Protein AF-A0A948FDI4-F1 (afdb_monomer)

Mean predicted aligned error: 10.51 Å

Structure (mmCIF, N/CA/C/O backbone):
data_AF-A0A948FDI4-F1
#
_entry.id   AF-A0A948FDI4-F1
#
loop_
_atom_site.group_PDB
_atom_site.id
_atom_site.type_symbol
_atom_site.label_atom_id
_atom_site.label_alt_id
_atom_site.label_comp_id
_atom_site.label_asym_id
_atom_site.label_entity_id
_atom_site.label_seq_id
_atom_site.pdbx_PDB_ins_code
_atom_site.Cartn_x
_atom_site.Cartn_y
_atom_site.Cartn_z
_atom_site.occupancy
_atom_site.B_iso_or_equiv
_atom_site.auth_seq_id
_atom_site.auth_comp_id
_atom_site.auth_asym_id
_atom_site.auth_atom_id
_atom_site.pdbx_PDB_model_num
ATOM 1 N N . MET A 1 1 ? -36.053 0.281 6.681 1.00 56.78 1 MET A N 1
ATOM 2 C CA . MET A 1 1 ? -34.828 -0.260 6.042 1.00 56.78 1 MET A CA 1
ATOM 3 C C . MET A 1 1 ? -34.247 0.589 4.890 1.00 56.78 1 MET A C 1
ATOM 5 O O . MET A 1 1 ? -33.087 0.385 4.558 1.00 56.78 1 MET A O 1
ATOM 9 N N . ASN A 1 2 ? -34.963 1.574 4.313 1.00 64.94 2 ASN A N 1
ATOM 10 C CA . ASN A 1 2 ? -34.494 2.304 3.113 1.00 64.94 2 ASN A CA 1
ATOM 11 C C . ASN A 1 2 ? -33.528 3.485 3.352 1.00 64.94 2 ASN A C 1
ATOM 13 O O . ASN A 1 2 ? -32.609 3.665 2.558 1.00 64.94 2 ASN A O 1
ATOM 17 N N . LYS A 1 3 ? -33.665 4.264 4.436 1.00 67.69 3 LYS A N 1
ATOM 18 C CA . LYS A 1 3 ? -32.852 5.487 4.634 1.00 67.69 3 LYS A CA 1
ATOM 19 C C . LYS A 1 3 ? -31.353 5.207 4.833 1.00 67.69 3 LYS A C 1
ATOM 21 O O . LYS A 1 3 ? -30.526 5.875 4.220 1.00 67.69 3 LYS A O 1
ATOM 26 N N . THR A 1 4 ? -30.989 4.189 5.617 1.00 75.06 4 THR A N 1
ATOM 27 C CA . THR A 1 4 ? -29.578 3.831 5.871 1.00 75.06 4 THR A CA 1
ATOM 28 C C . THR A 1 4 ? -28.890 3.295 4.618 1.00 75.06 4 THR A C 1
ATOM 30 O O . THR A 1 4 ? -27.777 3.704 4.300 1.00 75.06 4 THR A O 1
ATOM 33 N N . ARG A 1 5 ? -29.573 2.434 3.850 1.00 77.06 5 ARG A N 1
ATOM 34 C CA . ARG A 1 5 ? -29.049 1.897 2.586 1.00 77.06 5 ARG A CA 1
ATOM 35 C C . ARG A 1 5 ? -28.886 2.994 1.532 1.00 77.06 5 ARG A C 1
ATOM 37 O O . ARG A 1 5 ? -27.867 3.028 0.853 1.00 77.06 5 ARG A O 1
ATOM 44 N N . GLN A 1 6 ? -29.842 3.920 1.440 1.00 76.81 6 GLN A N 1
ATOM 45 C CA . GLN A 1 6 ? -29.748 5.084 0.554 1.00 76.81 6 GLN A CA 1
ATOM 46 C C . GLN A 1 6 ? -28.602 6.025 0.951 1.00 76.81 6 GLN A C 1
ATOM 48 O O . GLN A 1 6 ? -27.901 6.525 0.076 1.00 76.81 6 GLN A O 1
ATOM 53 N N . SER A 1 7 ? -28.378 6.243 2.250 1.00 81.88 7 SER A N 1
ATOM 54 C CA . SER A 1 7 ? -27.251 7.048 2.738 1.00 81.88 7 SER A CA 1
ATOM 55 C C . SER A 1 7 ? -25.905 6.419 2.375 1.00 81.88 7 SER A C 1
ATOM 57 O O . SER A 1 7 ? -25.035 7.108 1.854 1.00 81.88 7 SER A O 1
ATOM 59 N N . LEU A 1 8 ? -25.751 5.109 2.588 1.00 86.25 8 LEU A N 1
ATOM 60 C CA . LEU A 1 8 ? -24.533 4.380 2.220 1.00 86.25 8 LEU A CA 1
ATOM 61 C C . LEU A 1 8 ? -24.287 4.410 0.708 1.00 86.25 8 LEU A C 1
ATOM 63 O O . LEU A 1 8 ? -23.160 4.616 0.274 1.00 86.25 8 LEU A O 1
ATOM 67 N N . PHE A 1 9 ? -25.337 4.251 -0.098 1.00 90.44 9 PHE A N 1
ATOM 68 C CA . PHE A 1 9 ? -25.219 4.299 -1.554 1.00 90.44 9 PHE A CA 1
ATOM 69 C C . PHE A 1 9 ? -24.727 5.667 -2.048 1.00 90.44 9 PHE A C 1
ATOM 71 O O . PHE A 1 9 ? -23.825 5.734 -2.879 1.00 90.44 9 PHE A O 1
ATOM 78 N N . LYS A 1 10 ? -25.255 6.761 -1.480 1.00 91.44 10 LYS A N 1
ATOM 79 C CA . LYS A 1 10 ? -24.777 8.120 -1.776 1.00 91.44 10 LYS A CA 1
ATOM 80 C C . LYS A 1 10 ? -23.303 8.297 -1.414 1.00 91.44 10 LYS A C 1
ATOM 82 O O . LYS A 1 10 ? -22.557 8.863 -2.202 1.00 91.44 10 LYS A O 1
ATOM 87 N N . GLU A 1 11 ? -22.873 7.799 -0.256 1.00 92.69 11 GLU A N 1
ATOM 88 C CA . GLU A 1 11 ? -21.466 7.878 0.157 1.00 92.69 11 GLU A CA 1
ATOM 89 C C . GLU A 1 11 ? -20.539 7.106 -0.786 1.00 92.69 11 GLU A C 1
ATOM 91 O O . GLU A 1 11 ? -19.501 7.631 -1.179 1.00 92.69 11 GLU A O 1
ATOM 96 N N . VAL A 1 12 ? -20.926 5.891 -1.188 1.00 94.12 12 VAL A N 1
ATOM 97 C CA . VAL A 1 12 ? -20.153 5.085 -2.145 1.00 94.12 12 VAL A CA 1
ATOM 98 C C . VAL A 1 12 ? -20.007 5.820 -3.473 1.00 94.12 12 VAL A C 1
ATOM 100 O O . VAL A 1 12 ? -18.897 5.905 -3.989 1.00 94.12 12 VAL A O 1
ATOM 103 N N . ILE A 1 13 ? -21.090 6.408 -3.993 1.00 95.94 13 ILE A N 1
ATOM 104 C CA . ILE A 1 13 ? -21.034 7.212 -5.220 1.00 95.94 13 ILE A CA 1
ATOM 105 C C . ILE A 1 13 ? -20.072 8.385 -5.053 1.00 95.94 13 ILE A C 1
ATOM 107 O O . ILE A 1 13 ? -19.229 8.590 -5.914 1.00 95.94 13 ILE A O 1
ATOM 111 N N . VAL A 1 14 ? -20.150 9.132 -3.948 1.00 96.12 14 VAL A N 1
ATOM 112 C CA . VAL A 1 14 ? -19.260 10.280 -3.716 1.00 96.12 14 VAL A CA 1
ATOM 113 C C . VAL A 1 14 ? -17.793 9.850 -3.710 1.00 96.12 14 VAL A C 1
ATOM 115 O O . VAL A 1 14 ? -16.976 10.472 -4.383 1.00 96.12 14 VAL A O 1
ATOM 118 N N . VAL A 1 15 ? -17.451 8.775 -2.997 1.00 96.62 15 VAL A N 1
ATOM 119 C CA . VAL A 1 15 ? -16.066 8.283 -2.938 1.00 96.62 15 VAL A CA 1
ATOM 120 C C . VAL A 1 15 ? -15.596 7.787 -4.304 1.00 96.62 15 VAL A C 1
ATOM 122 O O . VAL A 1 15 ? -14.487 8.118 -4.714 1.00 96.62 15 VAL A O 1
ATOM 125 N N . LEU A 1 16 ? -16.434 7.050 -5.039 1.00 97.38 16 LEU A N 1
ATOM 126 C CA . LEU A 1 16 ? -16.108 6.600 -6.394 1.00 97.38 16 LEU A CA 1
ATOM 127 C C . LEU A 1 16 ? -15.905 7.780 -7.348 1.00 97.38 16 LEU A C 1
ATOM 129 O O . LEU A 1 16 ? -14.913 7.802 -8.070 1.00 97.38 16 LEU A O 1
ATOM 133 N N . SER A 1 17 ? -16.777 8.788 -7.306 1.00 97.88 17 SER A N 1
ATOM 134 C CA . SER A 1 17 ? -16.631 10.010 -8.100 1.00 97.88 17 SER A CA 1
ATOM 135 C C . SER A 1 17 ? -15.325 10.734 -7.788 1.00 97.88 17 SER A C 1
ATOM 137 O O . SER A 1 17 ? -14.651 11.194 -8.704 1.00 97.88 17 SER A O 1
ATOM 139 N N . LEU A 1 18 ? -14.927 10.798 -6.513 1.00 97.88 18 LEU A N 1
ATOM 140 C CA . LEU A 1 18 ? -13.645 11.383 -6.123 1.00 97.88 18 LEU A CA 1
ATOM 141 C C . LEU A 1 18 ? -12.462 10.557 -6.629 1.00 97.88 18 LEU A C 1
ATOM 143 O O . LEU A 1 18 ? -11.516 11.145 -7.132 1.00 97.88 18 LEU A O 1
ATOM 147 N N . ILE A 1 19 ? -12.509 9.224 -6.556 1.00 98.31 19 ILE A N 1
ATOM 148 C CA . ILE A 1 19 ? -11.455 8.353 -7.106 1.00 98.31 19 ILE A CA 1
ATOM 149 C C . ILE A 1 19 ? -11.329 8.550 -8.620 1.00 98.31 19 ILE A C 1
ATOM 151 O O . ILE A 1 19 ? -10.216 8.711 -9.115 1.00 98.31 19 ILE A O 1
ATOM 155 N N . VAL A 1 20 ? -12.450 8.585 -9.348 1.00 98.19 20 VAL A N 1
ATOM 156 C CA . VAL A 1 20 ? -12.477 8.813 -10.802 1.00 98.19 20 VAL A CA 1
ATOM 157 C C . VAL A 1 20 ? -11.939 10.201 -11.149 1.00 98.19 20 VAL A C 1
ATOM 159 O O . VAL A 1 20 ? -11.107 10.324 -12.046 1.00 98.19 20 VAL A O 1
ATOM 162 N N . LEU A 1 21 ? -12.344 11.238 -10.412 1.00 98.06 21 LEU A N 1
ATOM 163 C CA . LEU A 1 21 ? -11.813 12.592 -10.577 1.00 98.06 21 LEU A CA 1
ATOM 164 C C . LEU A 1 21 ? -10.295 12.617 -10.363 1.00 98.06 21 LEU A C 1
ATOM 166 O O . LEU A 1 21 ? -9.555 13.182 -11.164 1.00 98.06 21 LEU A O 1
ATOM 170 N N . ALA A 1 22 ? -9.824 11.963 -9.305 1.00 97.44 22 ALA A N 1
ATOM 171 C CA . ALA A 1 22 ? -8.413 11.897 -8.970 1.00 97.44 22 ALA A CA 1
ATOM 172 C C . ALA A 1 22 ? -7.604 11.110 -10.015 1.00 97.44 22 ALA A C 1
ATOM 174 O O . ALA A 1 22 ? -6.470 11.475 -10.321 1.00 97.44 22 ALA A O 1
ATOM 175 N N . PHE A 1 23 ? -8.193 10.061 -10.588 1.00 97.69 23 PHE A N 1
ATOM 176 C CA . PHE A 1 23 ? -7.625 9.313 -11.705 1.00 97.69 23 PHE A CA 1
ATOM 177 C C . PHE A 1 23 ? -7.507 10.188 -12.957 1.00 97.69 23 PHE A C 1
ATOM 179 O O . PHE A 1 23 ? -6.429 10.267 -13.540 1.00 97.69 23 PHE A O 1
ATOM 186 N N . GLY A 1 24 ? -8.565 10.925 -13.314 1.00 97.31 24 GLY A N 1
ATOM 187 C CA . GLY A 1 24 ? -8.562 11.855 -14.447 1.00 97.31 24 GLY A CA 1
ATOM 188 C C . GLY A 1 24 ? -7.525 12.973 -14.305 1.00 97.31 24 GLY A C 1
ATOM 189 O O . GLY A 1 24 ? -6.761 13.224 -15.234 1.00 97.31 24 GLY A O 1
ATOM 190 N N . ILE A 1 25 ? -7.428 13.591 -13.122 1.00 96.44 25 ILE A N 1
ATOM 191 C CA . ILE A 1 25 ? -6.416 14.620 -12.832 1.00 96.44 25 ILE A CA 1
ATOM 192 C C . ILE A 1 25 ? -5.006 14.043 -12.979 1.00 96.44 25 ILE A C 1
ATOM 194 O O . ILE A 1 25 ? -4.165 14.630 -13.654 1.00 96.44 25 ILE A O 1
ATOM 198 N N . ARG A 1 26 ? -4.730 12.878 -12.387 1.00 95.94 26 ARG A N 1
ATOM 199 C CA . ARG A 1 26 ? -3.404 12.252 -12.480 1.00 95.94 26 ARG A CA 1
ATOM 200 C C . ARG A 1 26 ? -3.046 11.862 -13.910 1.00 95.94 26 ARG A C 1
ATOM 202 O O . ARG A 1 26 ? -1.909 12.090 -14.305 1.00 95.94 26 ARG A O 1
ATOM 209 N N . LEU A 1 27 ? -3.994 11.341 -14.693 1.00 94.44 27 LEU A N 1
ATOM 210 C CA . LEU A 1 27 ? -3.786 11.077 -16.120 1.00 94.44 27 LEU A CA 1
ATOM 211 C C . LEU A 1 27 ? -3.473 12.357 -16.898 1.00 94.44 27 LEU A C 1
ATOM 213 O O . LEU A 1 27 ? -2.557 12.361 -17.714 1.00 94.44 27 LEU A O 1
ATOM 217 N N . PHE A 1 28 ? -4.180 13.452 -16.611 1.00 94.56 28 PHE A N 1
ATOM 218 C CA . PHE A 1 28 ? -3.880 14.745 -17.215 1.00 94.56 28 PHE A CA 1
ATOM 219 C C . PHE A 1 28 ? -2.464 15.216 -16.864 1.00 94.56 28 PHE A C 1
ATOM 221 O O . PHE A 1 28 ? -1.745 15.679 -17.740 1.00 94.56 28 PHE A O 1
ATOM 228 N N . PHE A 1 29 ? -2.018 15.071 -15.614 1.00 93.44 29 PHE A N 1
ATOM 229 C CA . PHE A 1 29 ? -0.661 15.476 -15.231 1.00 93.44 29 PHE A CA 1
ATOM 230 C C . PHE A 1 29 ? 0.439 14.537 -15.746 1.00 93.44 29 PHE A C 1
ATOM 232 O O . PHE A 1 29 ? 1.583 14.962 -15.912 1.00 93.44 29 PHE A O 1
ATOM 239 N N . LEU A 1 30 ? 0.102 13.279 -16.036 1.00 90.38 30 LEU A N 1
ATOM 240 C CA . LEU A 1 30 ? 1.037 12.277 -16.541 1.00 90.38 30 LEU A CA 1
ATOM 241 C C . LEU A 1 30 ? 1.687 12.696 -17.868 1.00 90.38 30 LEU A C 1
ATOM 243 O O . LEU A 1 30 ? 2.866 12.422 -18.074 1.00 90.38 30 LEU A O 1
ATOM 247 N N . GLN A 1 31 ? 0.959 13.407 -18.736 1.00 87.12 31 GLN A N 1
ATOM 248 C CA . GLN A 1 31 ? 1.471 13.849 -20.042 1.00 87.12 31 GLN A CA 1
ATOM 249 C C . GLN A 1 31 ? 2.665 14.815 -19.935 1.00 87.12 31 GLN A C 1
ATOM 251 O O . GLN A 1 31 ? 3.465 14.922 -20.860 1.00 87.12 31 GLN A O 1
ATOM 256 N N . PHE A 1 32 ? 2.817 15.496 -18.794 1.00 87.31 32 PHE A N 1
ATOM 257 C CA . PHE A 1 32 ? 3.921 16.426 -18.550 1.00 87.31 32 PHE A CA 1
ATOM 258 C C . PHE A 1 32 ? 5.175 15.733 -17.993 1.00 87.31 32 PHE A C 1
ATOM 260 O O . PHE A 1 32 ? 6.199 16.382 -17.783 1.00 87.31 32 PHE A O 1
ATOM 267 N N . LYS A 1 33 ? 5.131 14.417 -17.740 1.00 84.62 33 LYS A N 1
ATOM 268 C CA . LYS A 1 33 ? 6.275 13.631 -17.259 1.00 84.62 33 LYS A CA 1
ATOM 269 C C . LYS A 1 33 ? 6.946 12.906 -18.425 1.00 84.62 33 LYS A C 1
ATOM 271 O O . LYS A 1 33 ? 6.666 11.741 -18.679 1.00 84.62 33 LYS A O 1
ATOM 276 N N . GLN A 1 34 ? 7.848 13.600 -19.120 1.00 71.50 34 GLN A N 1
ATOM 277 C CA . GLN A 1 34 ? 8.532 13.070 -20.310 1.00 71.50 34 GLN A CA 1
ATOM 278 C C . GLN A 1 34 ? 9.703 12.124 -19.995 1.00 71.50 34 GLN A C 1
ATOM 280 O O . GLN A 1 34 ? 10.052 11.299 -20.831 1.00 71.50 34 GLN A O 1
ATOM 285 N N . ALA A 1 35 ? 10.291 12.206 -18.796 1.00 73.06 35 ALA A N 1
ATOM 286 C CA . ALA A 1 35 ? 11.432 11.381 -18.402 1.00 73.06 35 ALA A CA 1
ATOM 287 C C . ALA A 1 35 ? 11.048 10.334 -17.348 1.00 73.06 35 ALA A C 1
ATOM 289 O O . ALA A 1 35 ? 10.346 10.629 -16.376 1.00 73.06 35 ALA A O 1
ATOM 290 N N . ILE A 1 36 ? 11.547 9.113 -17.539 1.00 78.69 36 ILE A N 1
ATOM 291 C CA . ILE A 1 36 ? 11.522 8.038 -16.546 1.00 78.69 36 ILE A CA 1
ATOM 292 C C . ILE A 1 36 ? 12.764 8.206 -15.662 1.00 78.69 36 ILE A C 1
ATOM 294 O O . ILE A 1 36 ? 13.866 8.372 -16.179 1.00 78.69 36 ILE A O 1
ATOM 298 N N . GLY A 1 37 ? 12.590 8.197 -14.338 1.00 78.38 37 GLY A N 1
ATOM 299 C CA . GLY A 1 37 ? 13.715 8.300 -13.407 1.00 78.38 37 GLY A CA 1
ATOM 300 C C . GLY A 1 37 ? 14.604 7.055 -13.438 1.00 78.38 37 GLY A C 1
ATOM 301 O O . GLY A 1 37 ? 14.146 5.963 -13.774 1.00 78.38 37 GLY A O 1
ATOM 302 N N . THR A 1 38 ? 15.868 7.196 -13.039 1.00 77.25 38 THR A N 1
ATOM 303 C CA . THR A 1 38 ? 16.829 6.080 -12.988 1.00 77.25 38 THR A CA 1
ATOM 304 C C . THR A 1 38 ? 16.326 4.926 -12.114 1.00 77.25 38 THR A C 1
ATOM 306 O O . THR A 1 38 ? 16.413 3.767 -12.507 1.00 77.25 38 THR A O 1
ATOM 309 N N . ASP A 1 39 ? 15.695 5.226 -10.976 1.00 82.88 39 ASP A N 1
ATOM 310 C CA . ASP A 1 39 ? 15.115 4.206 -10.090 1.00 82.88 39 ASP A CA 1
ATOM 311 C C . ASP A 1 39 ? 13.918 3.493 -10.732 1.00 82.88 39 ASP A C 1
ATOM 313 O O . ASP A 1 39 ? 13.736 2.282 -10.588 1.00 82.88 39 ASP A O 1
ATOM 317 N N . SER A 1 40 ? 13.100 4.233 -11.485 1.00 89.31 40 SER A N 1
ATOM 318 C CA . SER 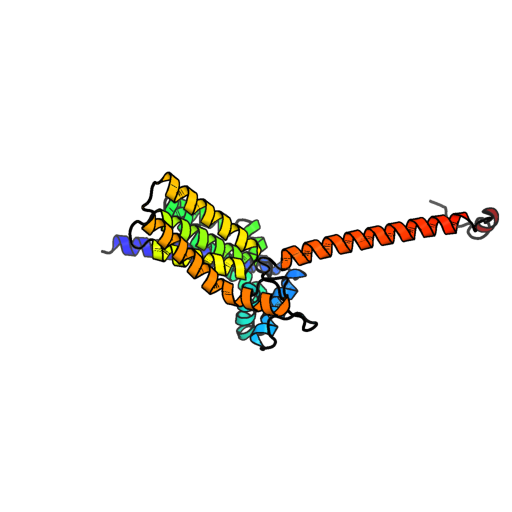A 1 40 ? 11.925 3.704 -12.178 1.00 89.31 40 SER A CA 1
ATOM 319 C C . SER A 1 40 ? 12.297 2.593 -13.157 1.00 89.31 40 SER A C 1
ATOM 321 O O . SER A 1 40 ? 11.559 1.619 -13.298 1.00 89.31 40 SER A O 1
ATOM 323 N N . TYR A 1 41 ? 13.451 2.713 -13.811 1.00 90.31 41 TYR A N 1
ATOM 324 C CA . TYR A 1 41 ? 13.955 1.703 -14.731 1.00 90.31 41 TYR A CA 1
ATOM 325 C C . TYR A 1 41 ? 14.156 0.336 -14.058 1.00 90.31 41 TYR A C 1
ATOM 327 O O . TYR A 1 41 ? 13.779 -0.685 -14.640 1.00 90.31 41 TYR A O 1
ATOM 335 N N . PHE A 1 42 ? 14.666 0.294 -12.823 1.00 90.25 42 PHE A N 1
ATOM 336 C CA . PHE A 1 42 ? 14.828 -0.963 -12.083 1.00 90.25 42 PHE A CA 1
ATOM 337 C C . PHE A 1 42 ? 13.476 -1.608 -11.769 1.00 90.25 42 PHE A C 1
ATOM 339 O O . PHE A 1 42 ? 13.310 -2.812 -11.962 1.00 90.25 42 PHE A O 1
ATOM 346 N N . TYR A 1 43 ? 12.475 -0.816 -11.368 1.00 92.38 43 TYR A N 1
ATOM 347 C CA . TYR A 1 43 ? 11.121 -1.330 -11.137 1.00 92.38 43 TYR A CA 1
ATOM 348 C C . TYR A 1 43 ? 10.504 -1.941 -12.403 1.00 92.38 43 TYR A C 1
ATOM 350 O O . TYR A 1 43 ? 9.906 -3.017 -12.346 1.00 92.38 43 TYR A O 1
ATOM 358 N N . LEU A 1 44 ? 10.674 -1.278 -13.552 1.00 93.94 44 LEU A N 1
ATOM 359 C CA . LEU A 1 44 ? 10.158 -1.747 -14.840 1.00 93.94 44 LEU A CA 1
ATOM 360 C C . LEU A 1 44 ? 10.840 -3.043 -15.299 1.00 93.94 44 LEU A C 1
ATOM 362 O O . LEU A 1 44 ? 10.170 -4.021 -15.632 1.00 93.94 44 LEU A O 1
ATOM 366 N N . THR A 1 45 ? 12.173 -3.058 -15.314 1.00 93.31 45 THR A N 1
ATOM 367 C CA . THR A 1 45 ? 12.966 -4.183 -15.834 1.00 93.31 45 THR A CA 1
ATOM 368 C C . THR A 1 45 ? 12.873 -5.411 -14.936 1.00 93.31 45 THR A C 1
ATOM 370 O O . THR A 1 45 ? 12.595 -6.501 -15.434 1.00 93.31 45 THR A O 1
ATOM 373 N N . CYS A 1 46 ? 12.982 -5.243 -13.615 1.00 93.38 46 CYS A N 1
ATOM 374 C CA . CYS A 1 46 ? 12.794 -6.346 -12.672 1.00 93.38 46 CYS A CA 1
ATOM 375 C C . CYS A 1 46 ? 11.363 -6.900 -12.726 1.00 93.38 46 CYS A C 1
ATOM 377 O O . CYS A 1 46 ? 11.161 -8.106 -12.595 1.00 93.38 46 CYS A O 1
ATOM 379 N N . GLY A 1 47 ? 10.364 -6.034 -12.941 1.00 94.00 47 GLY A N 1
ATOM 380 C CA . GLY A 1 47 ? 8.972 -6.449 -13.103 1.00 94.00 47 GLY A CA 1
ATOM 381 C C . GLY A 1 47 ? 8.763 -7.327 -14.331 1.00 94.00 47 GLY A C 1
ATOM 382 O O . GLY A 1 47 ? 8.139 -8.383 -14.237 1.00 94.00 47 GLY A O 1
ATOM 383 N N . LYS A 1 48 ? 9.353 -6.937 -15.467 1.00 94.75 48 LYS A N 1
ATOM 384 C CA . LYS A 1 48 ? 9.366 -7.758 -16.683 1.00 94.75 48 LYS A CA 1
ATOM 385 C C . LYS A 1 48 ? 10.050 -9.103 -16.452 1.00 94.75 48 LYS A C 1
ATOM 387 O O . LYS A 1 48 ? 9.472 -10.142 -16.755 1.00 94.75 48 LYS A O 1
ATOM 392 N N . ASN A 1 49 ? 11.253 -9.080 -15.879 1.00 94.44 49 ASN A N 1
ATOM 393 C CA . ASN A 1 49 ? 12.059 -10.277 -15.644 1.00 94.44 49 ASN A CA 1
ATOM 394 C C . ASN A 1 49 ? 11.340 -11.297 -14.748 1.00 94.44 49 ASN A C 1
ATOM 396 O O . ASN A 1 49 ? 11.373 -12.493 -15.037 1.00 94.44 49 ASN A O 1
ATOM 400 N N . LEU A 1 50 ? 10.636 -10.833 -13.709 1.00 93.12 50 LEU A N 1
ATOM 401 C CA . LEU A 1 50 ? 9.837 -11.693 -12.832 1.00 93.12 50 LEU A CA 1
ATOM 402 C C . LEU A 1 50 ? 8.756 -12.464 -13.595 1.00 93.12 50 LEU A C 1
ATOM 404 O O . LEU A 1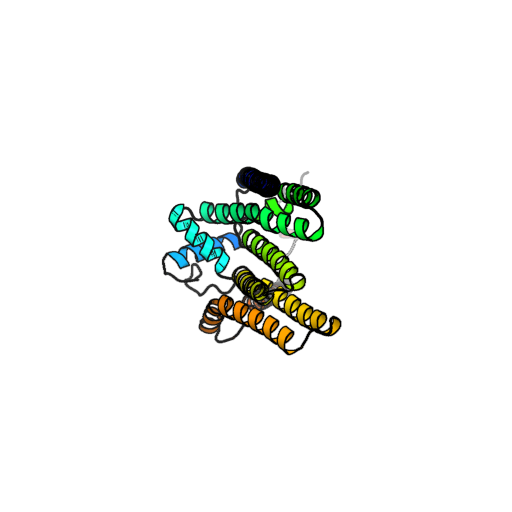 50 ? 8.592 -13.663 -13.385 1.00 93.12 50 LEU A O 1
ATOM 408 N N . ILE A 1 51 ? 8.027 -11.781 -14.474 1.00 94.88 51 ILE A N 1
ATOM 409 C CA . ILE A 1 51 ? 6.912 -12.371 -15.220 1.00 94.88 51 ILE A CA 1
ATOM 410 C C . ILE A 1 51 ? 7.392 -13.262 -16.367 1.00 94.88 51 ILE A C 1
ATOM 412 O O . ILE A 1 51 ? 6.762 -14.273 -16.661 1.00 94.88 51 ILE A O 1
ATOM 416 N N . GLU A 1 52 ? 8.533 -12.938 -16.974 1.00 93.69 52 GLU A N 1
ATOM 417 C CA . GLU A 1 52 ? 9.185 -13.775 -17.989 1.00 93.69 52 GLU A CA 1
ATOM 418 C C . GLU A 1 52 ? 9.929 -14.987 -17.394 1.00 93.69 52 GLU A C 1
ATOM 420 O O . GLU A 1 52 ? 10.569 -15.736 -18.129 1.00 93.69 52 GLU A O 1
ATOM 425 N N . GLY A 1 53 ? 9.882 -15.187 -16.072 1.00 91.38 53 GLY A N 1
ATOM 426 C CA . GLY A 1 53 ? 10.516 -16.325 -15.400 1.00 91.38 53 GLY A CA 1
ATOM 427 C C . GLY A 1 53 ? 12.037 -16.213 -15.245 1.00 91.38 53 GLY A C 1
ATOM 428 O O . GLY A 1 53 ? 12.680 -17.176 -14.839 1.00 91.38 53 GLY A O 1
ATOM 429 N N . LYS A 1 54 ? 12.622 -15.041 -15.517 1.00 90.44 54 LYS A N 1
ATOM 430 C CA . LYS A 1 54 ? 14.062 -14.763 -15.349 1.00 90.44 54 LYS A CA 1
ATOM 431 C C . LYS A 1 54 ? 14.456 -14.504 -13.890 1.00 90.44 54 LYS A C 1
ATOM 433 O O . LYS A 1 54 ? 15.638 -14.470 -13.567 1.00 90.44 54 LYS A O 1
ATOM 438 N N . GLY A 1 55 ? 13.471 -14.322 -13.010 1.00 90.06 55 GLY A N 1
ATOM 439 C CA . GLY A 1 55 ? 13.671 -14.008 -11.596 1.00 90.06 55 GLY A CA 1
ATOM 440 C C . GLY A 1 55 ? 13.795 -12.507 -11.318 1.00 90.06 55 GLY A C 1
ATOM 441 O O . GLY A 1 55 ? 13.598 -11.669 -12.198 1.00 90.06 55 GLY A O 1
ATOM 442 N N . PHE A 1 56 ? 14.086 -12.158 -10.062 1.00 91.06 56 PHE A N 1
ATOM 443 C CA . PHE A 1 56 ? 14.245 -10.767 -9.624 1.00 91.06 56 PHE A CA 1
ATOM 444 C C . PHE A 1 56 ? 15.697 -10.308 -9.801 1.00 91.06 56 PHE A C 1
ATOM 446 O O . PHE A 1 56 ? 16.481 -10.260 -8.851 1.00 91.06 56 PHE A O 1
ATOM 453 N N . VAL A 1 57 ? 16.058 -10.047 -11.055 1.00 90.31 57 VAL A N 1
ATOM 454 C CA . VAL A 1 57 ? 17.437 -9.793 -11.486 1.00 90.31 57 VAL A CA 1
ATOM 455 C C . VAL A 1 57 ? 17.586 -8.470 -12.230 1.00 90.31 57 VAL A C 1
ATOM 457 O O . VAL A 1 57 ? 16.656 -8.000 -12.895 1.00 90.31 57 VAL A O 1
ATOM 460 N N . ASN A 1 58 ? 18.790 -7.915 -12.131 1.00 86.50 58 ASN A N 1
ATOM 461 C CA . ASN A 1 58 ? 19.298 -6.792 -12.907 1.00 86.50 58 ASN A CA 1
ATOM 462 C C . ASN A 1 58 ? 19.521 -7.152 -14.383 1.00 86.50 58 ASN A C 1
ATOM 464 O O . ASN A 1 58 ? 19.427 -8.311 -14.787 1.00 86.50 58 ASN A O 1
ATOM 468 N N . MET A 1 59 ? 19.864 -6.149 -15.200 1.00 78.44 59 MET A N 1
ATOM 469 C CA . MET A 1 59 ? 20.232 -6.370 -16.605 1.00 78.44 59 MET A CA 1
ATOM 470 C C . MET A 1 59 ? 21.496 -7.215 -16.792 1.00 78.44 59 MET A C 1
ATOM 472 O O . MET A 1 59 ? 21.595 -7.931 -17.782 1.00 78.44 59 MET A O 1
ATOM 476 N N . ASP A 1 60 ? 22.436 -7.156 -15.853 1.00 82.56 60 ASP A N 1
ATOM 477 C CA . ASP A 1 60 ? 23.647 -7.986 -15.849 1.00 82.56 60 ASP A CA 1
ATOM 478 C C . ASP A 1 60 ? 23.386 -9.425 -15.356 1.00 82.56 60 ASP A C 1
ATOM 480 O O . ASP A 1 60 ? 24.309 -10.232 -15.274 1.00 82.56 60 ASP A O 1
ATOM 484 N N . GLY A 1 61 ? 22.133 -9.760 -15.021 1.00 81.88 61 GLY A N 1
ATOM 485 C CA . GLY A 1 61 ? 21.735 -11.061 -14.486 1.00 81.88 61 GLY A CA 1
ATOM 486 C C . GLY A 1 61 ? 22.005 -11.239 -12.990 1.00 81.88 61 GLY A C 1
ATOM 487 O O . GLY A 1 61 ? 21.639 -12.275 -12.435 1.00 81.88 61 GLY A O 1
ATOM 488 N N . SER A 1 62 ? 22.596 -10.247 -12.315 1.00 84.69 62 SER A N 1
ATOM 489 C CA . SER A 1 62 ? 22.798 -10.288 -10.866 1.00 84.69 62 SER A CA 1
ATOM 490 C C . SER A 1 62 ? 21.470 -10.166 -10.115 1.00 84.69 62 SER A C 1
ATOM 492 O O . SER A 1 62 ? 20.516 -9.540 -10.585 1.00 84.69 62 SER A O 1
ATOM 494 N N . ALA A 1 63 ? 21.385 -10.766 -8.926 1.00 83.44 63 ALA A N 1
ATOM 495 C CA . ALA A 1 63 ? 20.204 -10.636 -8.081 1.00 83.44 63 ALA A CA 1
ATOM 496 C C . ALA A 1 63 ? 20.001 -9.177 -7.664 1.00 83.44 63 ALA A C 1
ATOM 498 O O . ALA A 1 63 ? 20.909 -8.532 -7.135 1.00 83.44 63 ALA A O 1
ATOM 499 N N . HIS A 1 64 ? 18.794 -8.659 -7.874 1.00 83.31 64 HIS A N 1
ATOM 500 C CA . HIS A 1 64 ? 18.501 -7.280 -7.534 1.00 83.31 64 HIS A CA 1
ATOM 501 C C . HIS A 1 64 ? 18.134 -7.168 -6.050 1.00 83.31 64 HIS A C 1
ATOM 503 O O . HIS A 1 64 ? 17.071 -7.613 -5.618 1.00 83.31 64 HIS A O 1
ATOM 509 N N . LEU A 1 65 ? 19.028 -6.577 -5.258 1.00 81.56 65 LEU A N 1
ATOM 510 C CA . LEU A 1 65 ? 18.885 -6.487 -3.801 1.00 81.56 65 LEU A CA 1
ATOM 511 C C . LEU A 1 65 ? 18.536 -5.081 -3.306 1.00 81.56 65 LEU A C 1
ATOM 513 O O . LEU A 1 65 ? 18.292 -4.932 -2.116 1.00 81.56 65 LEU A O 1
ATOM 517 N N . THR A 1 66 ? 18.499 -4.080 -4.196 1.00 75.75 66 THR A N 1
ATOM 518 C CA . THR A 1 66 ? 18.375 -2.651 -3.850 1.00 75.75 66 THR A CA 1
ATOM 519 C C . THR A 1 66 ? 16.931 -2.150 -3.772 1.00 75.75 66 THR A C 1
ATOM 521 O O . THR A 1 66 ? 16.662 -1.101 -3.196 1.00 75.75 66 THR A O 1
ATOM 524 N N . PHE A 1 67 ? 15.953 -2.862 -4.328 1.00 81.75 67 PHE A N 1
ATOM 525 C CA . PHE A 1 67 ? 14.536 -2.485 -4.244 1.00 81.75 67 PHE A CA 1
ATOM 526 C C . PHE A 1 67 ? 13.714 -3.714 -3.910 1.00 81.75 67 PHE A C 1
ATOM 528 O O . PHE A 1 67 ? 14.008 -4.813 -4.370 1.00 81.75 67 PHE A O 1
ATOM 535 N N . ALA A 1 68 ? 12.676 -3.518 -3.105 1.00 86.31 68 ALA A N 1
ATOM 536 C CA . ALA A 1 68 ? 11.811 -4.604 -2.694 1.00 86.31 68 ALA A CA 1
ATOM 537 C C . ALA A 1 68 ? 10.846 -4.994 -3.843 1.00 86.31 68 ALA A C 1
ATOM 539 O O . ALA A 1 68 ? 10.488 -4.152 -4.675 1.00 86.31 68 ALA A O 1
ATOM 540 N N . PRO A 1 69 ? 10.436 -6.271 -3.933 1.00 92.25 69 PRO A N 1
ATOM 541 C CA . PRO A 1 69 ? 9.932 -6.838 -5.182 1.00 92.25 69 PRO A CA 1
ATOM 542 C C . PRO A 1 69 ? 8.468 -6.519 -5.499 1.00 92.25 69 PRO A C 1
ATOM 544 O O . PRO A 1 69 ? 8.069 -6.660 -6.653 1.00 92.25 69 PRO A O 1
ATOM 547 N N . LEU A 1 70 ? 7.640 -6.106 -4.529 1.00 94.50 70 LEU A N 1
ATOM 548 C CA . LEU A 1 70 ? 6.185 -6.043 -4.734 1.00 94.50 70 LEU A CA 1
ATOM 549 C C . LEU A 1 70 ? 5.779 -5.003 -5.782 1.00 94.50 70 LEU A C 1
ATOM 551 O O . LEU A 1 70 ? 4.904 -5.276 -6.601 1.00 94.50 70 LEU A O 1
ATOM 555 N N . ALA A 1 71 ? 6.416 -3.830 -5.781 1.00 94.25 71 ALA A N 1
ATOM 556 C CA . ALA A 1 71 ? 6.118 -2.793 -6.767 1.00 94.25 71 ALA A CA 1
ATOM 557 C C . ALA A 1 71 ? 6.458 -3.273 -8.188 1.00 94.25 71 ALA A C 1
ATOM 559 O O . ALA A 1 71 ? 5.614 -3.194 -9.079 1.00 94.25 71 ALA A O 1
ATOM 560 N N . SER A 1 72 ? 7.647 -3.854 -8.376 1.00 95.25 72 SER A N 1
ATOM 561 C CA . SER A 1 72 ? 8.075 -4.434 -9.654 1.00 95.25 72 SER A CA 1
ATOM 562 C C . SER A 1 72 ? 7.160 -5.575 -10.096 1.00 95.25 72 SER A C 1
ATOM 564 O O . SER A 1 72 ? 6.760 -5.628 -11.254 1.00 95.25 72 SER A O 1
ATOM 566 N N . PHE A 1 73 ? 6.769 -6.463 -9.179 1.00 95.62 73 PHE A N 1
ATOM 567 C CA . PHE A 1 73 ? 5.865 -7.572 -9.477 1.00 95.62 73 PHE A CA 1
ATOM 568 C C . PHE A 1 73 ? 4.515 -7.080 -10.012 1.00 95.62 73 PHE A C 1
ATOM 570 O O . PHE A 1 73 ? 4.061 -7.544 -11.056 1.00 95.62 73 PHE A O 1
ATOM 577 N N . ILE A 1 74 ? 3.898 -6.094 -9.352 1.00 97.12 74 ILE A N 1
ATOM 578 C CA . ILE A 1 74 ? 2.620 -5.525 -9.801 1.00 97.12 74 ILE A CA 1
ATOM 579 C C . ILE A 1 74 ? 2.767 -4.844 -11.170 1.00 97.12 74 ILE A C 1
ATOM 581 O O . ILE A 1 74 ? 1.899 -5.006 -12.026 1.00 97.12 74 ILE A O 1
ATOM 585 N N . ILE A 1 75 ? 3.874 -4.137 -11.413 1.00 96.50 75 ILE A N 1
ATOM 586 C CA . ILE A 1 75 ? 4.183 -3.562 -12.732 1.00 96.50 75 ILE A CA 1
ATOM 587 C C . ILE A 1 75 ? 4.292 -4.659 -13.797 1.00 96.50 75 ILE A C 1
ATOM 589 O O . ILE A 1 75 ? 3.723 -4.515 -14.877 1.00 96.50 75 ILE A O 1
ATOM 593 N N . GLY A 1 76 ? 4.959 -5.770 -13.487 1.00 96.06 76 GLY A N 1
ATOM 594 C CA . GLY A 1 76 ? 5.034 -6.931 -14.368 1.00 96.06 76 GLY A CA 1
ATOM 595 C C . GLY A 1 76 ? 3.654 -7.509 -14.701 1.00 96.06 76 GLY A C 1
ATOM 596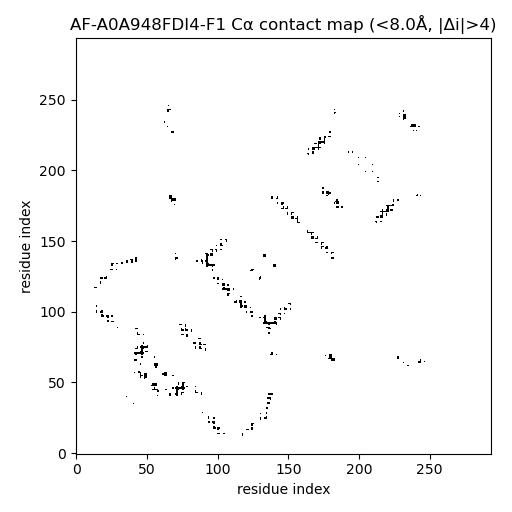 O O . GLY A 1 76 ? 3.374 -7.815 -15.857 1.00 96.06 76 GLY A O 1
ATOM 597 N N . VAL A 1 77 ? 2.754 -7.620 -13.721 1.00 96.69 77 VAL A N 1
ATOM 598 C CA . VAL A 1 77 ? 1.379 -8.092 -13.972 1.00 96.69 77 VAL A CA 1
ATOM 599 C C . VAL A 1 77 ? 0.645 -7.163 -14.947 1.00 96.69 77 VAL A C 1
ATOM 601 O O . VAL A 1 77 ? -0.049 -7.636 -15.842 1.00 96.69 77 VAL A O 1
ATOM 604 N N . PHE A 1 78 ? 0.829 -5.845 -14.832 1.00 96.88 78 PHE A N 1
ATOM 605 C CA . PHE A 1 78 ? 0.271 -4.882 -15.792 1.00 96.88 78 PHE A CA 1
ATOM 606 C C . PHE A 1 78 ? 0.918 -4.990 -17.179 1.00 96.88 78 PHE A C 1
ATOM 608 O O . PHE A 1 78 ? 0.255 -4.746 -18.193 1.00 96.88 78 PHE A O 1
ATOM 615 N N . TYR A 1 79 ? 2.184 -5.401 -17.244 1.00 96.94 79 TYR A N 1
ATOM 616 C CA . TYR A 1 79 ? 2.884 -5.623 -18.505 1.00 96.94 79 TYR A CA 1
ATOM 617 C C . TYR A 1 79 ? 2.260 -6.749 -19.333 1.00 96.94 79 TYR A C 1
ATOM 619 O O . TYR A 1 79 ? 2.156 -6.590 -20.545 1.00 96.94 79 TYR A O 1
ATOM 627 N N . LEU A 1 80 ? 1.730 -7.804 -18.700 1.00 95.69 80 LEU A N 1
ATOM 628 C CA . LEU A 1 80 ? 1.013 -8.885 -19.400 1.00 95.69 80 LEU A CA 1
ATOM 629 C C . LEU A 1 80 ? -0.182 -8.397 -20.229 1.00 95.69 80 LEU A C 1
ATOM 631 O O . LEU A 1 80 ? -0.551 -9.029 -21.213 1.00 95.69 80 LEU A O 1
ATOM 635 N N . ILE A 1 81 ? -0.808 -7.296 -19.809 1.00 96.06 81 ILE A N 1
ATOM 636 C CA . ILE A 1 81 ? -2.024 -6.768 -20.436 1.00 96.06 81 ILE A CA 1
ATOM 637 C C . ILE A 1 81 ? -1.674 -5.653 -21.424 1.00 96.06 81 ILE A C 1
ATOM 639 O O . ILE A 1 81 ? -2.262 -5.557 -22.497 1.00 96.06 81 ILE A O 1
ATOM 643 N N . THR A 1 82 ? -0.728 -4.788 -21.062 1.00 95.19 82 THR A N 1
ATOM 644 C CA . THR A 1 82 ? -0.401 -3.601 -21.864 1.00 95.19 82 THR A CA 1
ATOM 645 C C . THR A 1 82 ? 0.649 -3.862 -22.939 1.00 95.19 82 THR A C 1
ATOM 647 O O . THR A 1 82 ? 0.738 -3.082 -23.885 1.00 95.19 82 THR A O 1
ATOM 650 N N . ASN A 1 83 ? 1.490 -4.891 -22.771 1.00 93.94 83 ASN A N 1
ATOM 651 C CA . ASN A 1 83 ? 2.708 -5.127 -23.553 1.00 93.94 83 ASN A CA 1
ATOM 652 C C . ASN A 1 83 ? 3.645 -3.906 -23.656 1.00 93.94 83 ASN A C 1
ATOM 654 O O . ASN A 1 83 ? 4.522 -3.849 -24.519 1.00 93.94 83 ASN A O 1
ATOM 658 N N . ASN A 1 84 ? 3.510 -2.932 -22.751 1.00 94.38 84 ASN A N 1
ATOM 659 C CA . ASN A 1 84 ? 4.322 -1.723 -22.711 1.00 94.38 84 ASN A CA 1
ATOM 660 C C . ASN A 1 84 ? 4.750 -1.448 -21.264 1.00 94.38 84 ASN A C 1
ATOM 662 O O . ASN A 1 84 ? 3.918 -1.197 -20.389 1.00 94.38 84 ASN A O 1
ATOM 666 N N . LEU A 1 85 ? 6.058 -1.514 -21.001 1.00 92.12 85 LEU A N 1
ATOM 667 C CA . LEU A 1 85 ? 6.598 -1.388 -19.644 1.00 92.12 85 LEU A CA 1
ATOM 668 C C . LEU A 1 85 ? 6.355 -0.008 -19.045 1.00 92.12 85 LEU A C 1
ATOM 670 O O . LEU A 1 85 ? 5.879 0.099 -17.918 1.00 92.12 85 LEU A O 1
ATOM 674 N N . GLU A 1 86 ? 6.649 1.046 -19.799 1.00 93.19 86 GLU A N 1
ATOM 675 C CA . GLU A 1 86 ? 6.462 2.420 -19.343 1.00 93.19 86 GLU A CA 1
ATOM 676 C C . GLU A 1 86 ? 4.993 2.685 -19.007 1.00 93.19 86 GLU A C 1
ATOM 678 O O . GLU A 1 86 ? 4.683 3.191 -17.926 1.00 93.19 86 GLU A O 1
ATOM 683 N N . LEU A 1 87 ? 4.083 2.269 -19.892 1.00 93.38 87 LEU A N 1
ATOM 684 C CA . LEU A 1 87 ? 2.649 2.382 -19.660 1.00 93.38 87 LEU A CA 1
ATOM 685 C C . LEU A 1 87 ? 2.221 1.584 -18.423 1.00 93.38 87 LEU A C 1
ATOM 687 O O . LEU A 1 87 ? 1.457 2.100 -17.612 1.00 93.38 87 LEU A O 1
ATOM 691 N N . SER A 1 88 ? 2.748 0.372 -18.233 1.00 95.25 88 SER A N 1
ATOM 692 C CA . SER A 1 88 ? 2.472 -0.454 -17.048 1.00 95.25 88 SER A CA 1
ATOM 693 C C . SER A 1 88 ? 2.858 0.257 -15.759 1.00 95.25 88 SER A C 1
ATOM 695 O O . SER A 1 88 ? 2.035 0.396 -14.857 1.00 95.25 88 SER A O 1
ATOM 697 N N . GLY A 1 89 ? 4.094 0.760 -15.689 1.00 94.38 89 GLY A N 1
ATOM 698 C CA . GLY A 1 89 ? 4.593 1.487 -14.526 1.00 94.38 89 GLY A CA 1
ATOM 699 C C . GLY A 1 89 ? 3.753 2.720 -14.212 1.00 94.38 89 GLY A C 1
ATOM 700 O O . GLY A 1 89 ? 3.376 2.948 -13.063 1.00 94.38 89 GLY A O 1
ATOM 701 N N . ARG A 1 90 ? 3.405 3.492 -15.246 1.00 94.56 90 ARG A N 1
ATOM 702 C CA . ARG A 1 90 ? 2.588 4.701 -15.100 1.00 94.56 90 ARG A CA 1
ATOM 703 C C . ARG A 1 90 ? 1.169 4.379 -14.643 1.00 94.56 90 ARG A C 1
ATOM 705 O O . ARG A 1 90 ? 0.662 5.044 -13.743 1.00 94.56 90 ARG A O 1
ATOM 712 N N . LEU A 1 91 ? 0.540 3.353 -15.216 1.00 95.25 91 LEU A N 1
ATOM 713 C CA . LEU A 1 91 ? -0.805 2.925 -14.830 1.00 95.25 91 LEU A CA 1
ATOM 714 C C . LEU A 1 91 ? -0.853 2.442 -13.384 1.00 95.25 91 LEU A C 1
ATOM 716 O O . LEU A 1 91 ? -1.777 2.814 -12.667 1.00 95.25 91 LEU A O 1
ATOM 720 N N . VAL A 1 92 ? 0.146 1.677 -12.933 1.00 96.56 92 VAL A N 1
ATOM 721 C CA . VAL A 1 92 ? 0.248 1.248 -11.531 1.00 96.56 92 VAL A CA 1
ATOM 722 C C . VAL A 1 92 ? 0.315 2.464 -10.605 1.00 96.56 92 VAL A C 1
ATOM 724 O O . VAL A 1 92 ? -0.492 2.568 -9.679 1.00 96.56 92 VAL A O 1
ATOM 727 N N . SER A 1 93 ? 1.201 3.427 -10.877 1.00 95.75 93 SER A N 1
ATOM 728 C CA . SER A 1 93 ? 1.312 4.640 -10.056 1.00 95.75 93 SER A CA 1
ATOM 729 C C . SER A 1 93 ? 0.015 5.454 -10.022 1.00 95.75 93 SER A C 1
ATOM 731 O O . SER A 1 93 ? -0.465 5.811 -8.944 1.00 95.75 93 SER A O 1
ATOM 733 N N . VAL A 1 94 ? -0.606 5.690 -11.181 1.00 96.94 94 VAL A N 1
ATOM 734 C CA . VAL A 1 94 ? -1.853 6.463 -11.277 1.00 96.94 94 VAL A CA 1
ATOM 735 C C . VAL A 1 94 ? -3.009 5.740 -10.584 1.00 96.94 94 VAL A C 1
ATOM 737 O O . VAL A 1 94 ? -3.795 6.376 -9.873 1.00 96.94 94 VAL A O 1
ATOM 740 N N . LEU A 1 95 ? -3.112 4.419 -10.750 1.00 97.50 95 LEU A N 1
ATOM 741 C CA . LEU A 1 95 ? -4.168 3.607 -10.156 1.00 97.50 95 LEU A CA 1
ATOM 742 C C . LEU A 1 95 ? -4.080 3.617 -8.631 1.00 97.50 95 LEU A C 1
ATOM 744 O O . LEU A 1 95 ? -5.038 4.020 -7.974 1.00 97.50 95 LEU A O 1
ATOM 748 N N . PHE A 1 96 ? -2.942 3.222 -8.053 1.00 98.00 96 PHE A N 1
ATOM 749 C CA . PHE A 1 96 ? -2.800 3.163 -6.594 1.00 98.00 96 PHE A CA 1
ATOM 750 C C . PHE A 1 96 ? -2.800 4.551 -5.956 1.00 98.00 96 PHE A C 1
ATOM 752 O O . PHE A 1 96 ? -3.404 4.736 -4.899 1.00 98.00 96 PHE A O 1
ATOM 759 N N . GLY A 1 97 ? -2.239 5.551 -6.641 1.00 96.88 97 GLY A N 1
ATOM 760 C CA . GLY A 1 97 ? -2.360 6.948 -6.243 1.00 96.88 97 GLY A CA 1
ATOM 761 C C . GLY A 1 97 ? -3.817 7.417 -6.173 1.00 96.88 97 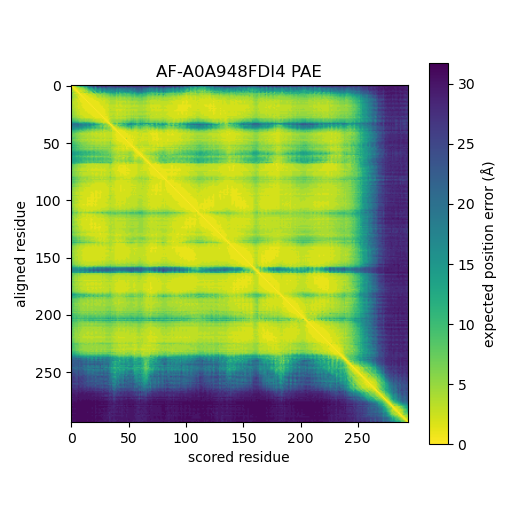GLY A C 1
ATOM 762 O O . GLY A 1 97 ? -4.183 8.172 -5.277 1.00 96.88 97 GLY A O 1
ATOM 763 N N . SER A 1 98 ? -4.681 6.932 -7.069 1.00 97.94 98 SER A N 1
ATOM 764 C CA . SER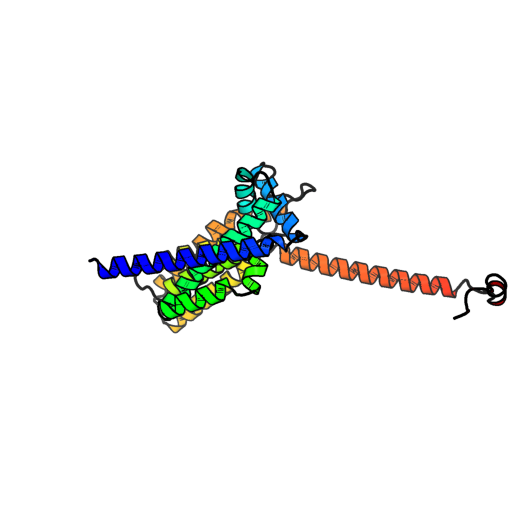 A 1 98 ? -6.118 7.251 -7.066 1.00 97.94 98 SER A CA 1
ATOM 765 C C . SER A 1 98 ? -6.911 6.450 -6.048 1.00 97.94 98 SER A C 1
ATOM 767 O O . SER A 1 98 ? -7.767 7.006 -5.360 1.00 97.94 98 SER A O 1
ATOM 769 N N . LEU A 1 99 ? -6.594 5.167 -5.884 1.00 98.00 99 LEU A N 1
ATOM 770 C CA . LEU A 1 99 ? -7.222 4.317 -4.878 1.00 98.00 99 LEU A CA 1
ATOM 771 C C . LEU A 1 99 ? -6.878 4.744 -3.446 1.00 98.00 99 LEU A C 1
ATOM 773 O O . LEU A 1 99 ? -7.658 4.453 -2.544 1.00 98.00 99 LEU A O 1
ATOM 777 N N . LEU A 1 100 ? -5.781 5.482 -3.230 1.00 97.75 100 LEU A N 1
ATOM 778 C CA . LEU A 1 100 ? -5.409 6.075 -1.937 1.00 97.75 100 LEU A CA 1
ATOM 779 C C . LEU A 1 100 ? -6.503 6.978 -1.347 1.00 97.75 100 LEU A C 1
ATOM 781 O O . LEU A 1 100 ? -6.608 7.092 -0.127 1.00 97.75 100 LEU A O 1
ATOM 785 N N . ILE A 1 101 ? -7.367 7.564 -2.180 1.00 98.00 101 ILE A N 1
ATOM 786 C CA . ILE A 1 101 ? -8.484 8.394 -1.708 1.00 98.00 101 ILE A CA 1
ATOM 787 C C . ILE A 1 101 ? -9.447 7.594 -0.816 1.00 98.00 101 ILE A C 1
ATOM 789 O O . ILE A 1 101 ? -9.989 8.137 0.146 1.00 98.00 101 ILE A O 1
ATOM 793 N N . LEU A 1 102 ? -9.617 6.292 -1.071 1.00 97.88 102 LEU A N 1
ATOM 794 C CA . LEU A 1 102 ? -10.507 5.434 -0.289 1.00 97.88 102 LEU A CA 1
ATOM 795 C C . LEU A 1 102 ? -10.071 5.291 1.183 1.00 97.88 102 LEU A C 1
ATOM 797 O O . LEU A 1 102 ? -10.867 5.640 2.059 1.00 97.88 102 LEU A O 1
ATOM 801 N N . PRO A 1 103 ? -8.855 4.807 1.516 1.00 97.69 103 PRO A N 1
ATOM 802 C CA . PRO A 1 103 ? -8.430 4.728 2.908 1.00 97.69 103 PRO A CA 1
ATOM 803 C C . PRO A 1 103 ? -8.360 6.108 3.572 1.00 97.69 103 PRO A C 1
ATOM 805 O O . PRO A 1 103 ? -8.743 6.217 4.734 1.00 97.69 103 PRO A O 1
ATOM 808 N N . VAL A 1 104 ? -7.982 7.175 2.855 1.00 97.62 104 VAL A N 1
ATOM 809 C CA . VAL A 1 104 ? -7.997 8.547 3.401 1.00 97.62 104 VAL A CA 1
ATOM 810 C C . VAL A 1 104 ? -9.404 8.970 3.831 1.00 97.62 104 VAL A C 1
ATOM 812 O O . VAL A 1 104 ? -9.593 9.422 4.964 1.00 97.62 104 VAL A O 1
ATOM 815 N N . TYR A 1 105 ? -10.404 8.765 2.968 1.00 97.75 105 TYR A N 1
ATOM 816 C CA . TYR A 1 105 ? -11.808 9.012 3.295 1.00 97.75 105 TYR A CA 1
ATOM 817 C C . TYR A 1 105 ? -12.232 8.225 4.540 1.00 97.75 105 TYR A C 1
ATOM 819 O O . TYR A 1 105 ? -12.834 8.769 5.467 1.00 97.75 105 TYR A O 1
ATOM 827 N N . LEU A 1 106 ? -11.901 6.932 4.580 1.00 96.69 106 LEU A N 1
ATOM 828 C CA . LEU A 1 106 ? -12.306 6.048 5.665 1.00 96.69 106 LEU A CA 1
ATOM 829 C C . LEU A 1 106 ? -11.654 6.422 7.004 1.00 96.69 106 LEU A C 1
ATOM 831 O O . LEU A 1 106 ? -12.344 6.379 8.023 1.00 96.69 106 LEU A O 1
ATOM 835 N N . ILE A 1 107 ? -10.380 6.826 7.016 1.00 96.31 107 ILE A N 1
ATOM 836 C CA . ILE A 1 107 ? -9.695 7.331 8.217 1.00 96.31 107 ILE A CA 1
ATOM 837 C C . ILE A 1 107 ? -10.416 8.574 8.736 1.00 96.31 107 ILE A C 1
ATOM 839 O O . ILE A 1 107 ? -10.883 8.583 9.877 1.00 96.31 107 ILE A O 1
ATOM 843 N N . ALA A 1 108 ? -10.585 9.591 7.889 1.00 96.12 108 ALA A N 1
ATOM 844 C CA . ALA A 1 108 ? -11.221 10.846 8.281 1.00 96.12 108 ALA A CA 1
ATOM 845 C C . ALA A 1 108 ? -12.657 10.628 8.794 1.00 96.12 108 ALA A C 1
ATOM 847 O O . ALA A 1 108 ? -13.054 11.204 9.811 1.00 96.12 108 ALA A O 1
ATOM 848 N N . LYS A 1 109 ? -13.401 9.707 8.167 1.00 94.69 109 LYS A N 1
ATOM 849 C CA . LYS A 1 109 ? -14.746 9.317 8.606 1.00 94.69 109 LYS A CA 1
ATOM 850 C C . LYS A 1 109 ? -14.746 8.666 9.986 1.00 94.69 109 LYS A C 1
ATOM 852 O O . LYS A 1 109 ? -15.649 8.925 10.772 1.00 94.69 109 LYS A O 1
ATOM 857 N N . THR A 1 110 ? -13.759 7.820 10.291 1.00 91.69 110 THR A N 1
ATOM 858 C CA . THR A 1 110 ? -13.654 7.196 11.622 1.00 91.69 110 THR A CA 1
ATOM 859 C C . THR A 1 110 ? -13.249 8.167 12.724 1.00 91.69 110 THR A C 1
ATOM 861 O O . THR A 1 110 ? -13.501 7.873 13.889 1.00 91.69 110 THR A O 1
ATOM 864 N N . MET A 1 111 ? -12.627 9.296 12.381 1.00 90.56 111 MET A N 1
ATOM 865 C CA . MET A 1 111 ? -12.188 10.290 13.360 1.00 90.56 111 MET A CA 1
ATOM 866 C C . MET A 1 111 ? -13.270 11.322 13.672 1.00 90.56 111 MET A C 1
ATOM 868 O O . MET A 1 111 ? -13.384 11.741 14.821 1.00 90.56 111 MET A O 1
ATOM 872 N N . ARG A 1 112 ? -14.042 11.760 12.666 1.00 90.81 112 ARG A N 1
ATOM 873 C CA . ARG A 1 112 ? -15.072 12.793 12.849 1.00 90.81 112 ARG A CA 1
ATOM 874 C C . ARG A 1 112 ? -16.406 12.418 12.210 1.00 90.81 112 ARG A C 1
ATOM 876 O O . ARG A 1 112 ? -17.239 11.810 12.872 1.00 90.81 112 ARG A O 1
ATOM 883 N N . ASP A 1 113 ? -16.629 12.806 10.957 1.00 93.00 113 ASP A N 1
ATOM 884 C CA . ASP A 1 113 ? -17.895 12.597 10.258 1.00 93.00 113 ASP A CA 1
ATOM 885 C C . ASP A 1 113 ? -17.714 12.491 8.732 1.00 93.00 113 ASP A C 1
ATOM 887 O O . ASP A 1 113 ? -16.617 12.645 8.187 1.00 93.00 113 ASP A O 1
ATOM 891 N N . THR A 1 114 ? -18.817 12.227 8.027 1.00 93.94 114 THR A N 1
ATOM 892 C CA . THR A 1 114 ? -18.842 12.111 6.563 1.00 93.94 114 THR A CA 1
ATOM 893 C C . THR A 1 114 ? -18.469 13.421 5.858 1.00 93.94 114 THR A C 1
ATOM 895 O O . THR A 1 114 ? -17.860 13.372 4.791 1.00 93.94 114 THR A O 1
ATOM 898 N N . LYS A 1 115 ? -18.793 14.593 6.421 1.00 94.19 115 LYS A N 1
ATOM 899 C CA . LYS A 1 115 ? -18.503 15.890 5.782 1.00 94.19 115 LYS A CA 1
ATOM 900 C C . LYS A 1 115 ? -17.002 16.154 5.755 1.00 94.19 115 LYS A C 1
ATOM 902 O O . LYS A 1 115 ? -16.451 16.481 4.707 1.00 94.19 115 LYS A O 1
ATOM 907 N N . ILE A 1 116 ? -16.344 15.953 6.893 1.00 96.19 116 ILE A N 1
ATOM 908 C CA . ILE A 1 116 ? -14.898 16.104 7.034 1.00 96.19 116 ILE A CA 1
ATOM 909 C C . ILE A 1 116 ? -14.184 15.055 6.183 1.00 96.19 116 ILE A C 1
ATOM 911 O O . ILE A 1 116 ? -13.230 15.393 5.493 1.00 96.19 116 ILE A O 1
ATOM 915 N N . ALA A 1 117 ? -14.701 13.825 6.120 1.00 96.38 117 ALA A N 1
ATOM 916 C CA . ALA A 1 117 ? -14.153 12.793 5.246 1.00 96.38 117 ALA A CA 1
ATOM 917 C C . ALA A 1 117 ? -14.158 13.181 3.760 1.00 96.38 117 ALA A C 1
ATOM 919 O O . ALA A 1 117 ? -13.150 12.995 3.072 1.00 96.38 117 ALA A O 1
ATOM 920 N N . VAL A 1 118 ? -15.261 13.752 3.264 1.00 97.12 118 VAL A N 1
ATOM 921 C CA . VAL A 1 118 ? -15.337 14.263 1.886 1.00 97.12 118 VAL A CA 1
ATOM 922 C C . VAL A 1 118 ? -14.353 15.414 1.687 1.00 97.12 118 VAL A C 1
ATOM 924 O O . VAL A 1 118 ? -13.598 15.391 0.719 1.00 97.12 118 VAL A O 1
ATOM 927 N N . LEU A 1 119 ? -14.301 16.376 2.611 1.00 97.50 119 LEU A N 1
ATOM 928 C CA . LEU A 1 119 ? -13.405 17.528 2.505 1.00 97.50 119 LEU A CA 1
ATOM 929 C C . LEU A 1 119 ? -11.923 17.109 2.470 1.00 97.50 119 LEU A C 1
ATOM 931 O O . LEU A 1 119 ? -11.188 17.530 1.580 1.00 97.50 119 LEU A O 1
ATOM 935 N N . THR A 1 120 ? -11.487 16.229 3.376 1.00 97.06 120 THR A N 1
ATOM 936 C CA . THR A 1 120 ? -10.118 15.682 3.391 1.00 97.06 120 THR A CA 1
ATOM 937 C C . THR A 1 120 ? -9.791 14.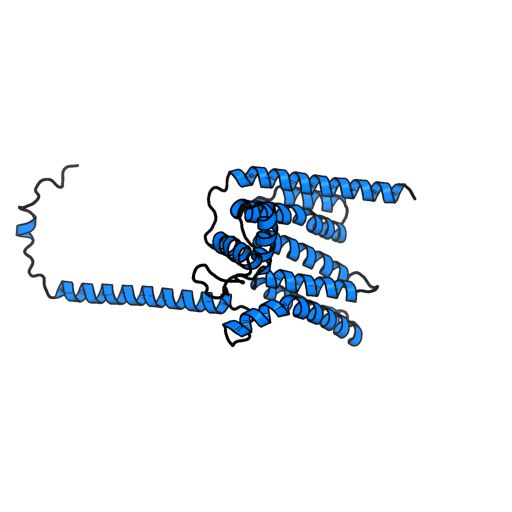928 2.102 1.00 97.06 120 THR A C 1
ATOM 939 O O . THR A 1 120 ? -8.677 15.031 1.581 1.00 97.06 120 THR A O 1
ATOM 942 N N . SER A 1 121 ? -10.767 14.198 1.558 1.00 97.25 121 SER A N 1
ATOM 943 C CA . SER A 1 121 ? -10.611 13.482 0.290 1.00 97.25 121 SER A CA 1
ATOM 944 C C . SER A 1 121 ? -10.435 14.453 -0.872 1.00 97.25 121 SER A C 1
ATOM 946 O O . SER A 1 121 ? -9.504 14.283 -1.648 1.00 97.25 121 SER A O 1
ATOM 948 N N . VAL A 1 122 ? -11.248 15.512 -0.951 1.00 97.88 122 VAL A N 1
ATOM 949 C CA . VAL A 1 122 ? -11.106 16.579 -1.957 1.00 97.88 122 VAL A CA 1
ATOM 950 C C . VAL A 1 122 ? -9.719 17.218 -1.878 1.00 97.88 122 VAL A C 1
ATOM 952 O O . VAL A 1 122 ? -9.042 17.308 -2.897 1.00 97.88 122 VAL A O 1
ATOM 955 N N . PHE A 1 123 ? -9.237 17.575 -0.683 1.00 97.75 123 PHE A N 1
ATOM 956 C CA . PHE A 1 123 ? -7.872 18.094 -0.534 1.00 97.75 123 PHE A CA 1
ATOM 957 C C . PHE A 1 123 ? -6.816 17.106 -1.040 1.00 97.75 123 PHE A C 1
ATOM 959 O O . PHE A 1 123 ? -5.879 17.506 -1.722 1.00 97.75 123 PHE A O 1
ATOM 966 N N . SER A 1 124 ? -6.993 15.812 -0.775 1.00 97.00 124 SER A N 1
ATOM 967 C CA . SER A 1 124 ? -6.067 14.765 -1.223 1.00 97.00 124 SER A CA 1
ATOM 968 C C . SER A 1 124 ? -6.097 14.537 -2.739 1.00 97.00 124 SER A C 1
ATOM 970 O O . SER A 1 124 ? -5.086 14.137 -3.312 1.00 97.00 124 SER A O 1
ATOM 972 N N . VAL A 1 125 ? -7.227 14.810 -3.404 1.00 97.56 125 VAL A N 1
ATOM 973 C CA . VAL A 1 125 ? -7.346 14.777 -4.872 1.00 97.56 125 VAL A CA 1
ATOM 974 C C . VAL A 1 125 ? -6.482 15.861 -5.522 1.00 97.56 125 VAL A C 1
ATOM 976 O O . VAL A 1 125 ? -5.805 15.583 -6.509 1.00 97.56 125 VAL A O 1
ATOM 979 N N . PHE A 1 126 ? -6.480 17.072 -4.961 1.00 97.31 126 PHE A N 1
ATOM 980 C CA . PHE A 1 126 ? -5.788 18.232 -5.537 1.00 97.31 126 PHE A CA 1
ATOM 981 C C . PHE A 1 126 ? -4.394 18.491 -4.954 1.00 97.31 126 PHE A C 1
ATOM 983 O O . PHE A 1 126 ? -3.699 19.393 -5.415 1.00 97.31 126 PHE A O 1
ATOM 990 N N . TYR A 1 127 ? -3.966 17.727 -3.947 1.00 96.81 127 TYR A N 1
ATOM 991 C CA . TYR A 1 127 ? -2.688 17.959 -3.284 1.00 96.81 127 TYR A CA 1
ATOM 992 C C . TYR A 1 127 ? -1.503 17.684 -4.234 1.00 96.81 127 TYR A C 1
ATOM 994 O O . TYR A 1 127 ? -1.304 16.531 -4.642 1.00 96.81 127 TYR A O 1
ATOM 1002 N N . PRO A 1 128 ? -0.663 18.692 -4.554 1.00 94.50 128 PRO A N 1
ATOM 1003 C CA . PRO A 1 128 ? 0.383 18.560 -5.572 1.00 94.50 128 PRO A CA 1
ATOM 1004 C C . PRO A 1 128 ? 1.394 17.447 -5.290 1.00 94.50 128 PRO A C 1
ATOM 1006 O O . PRO A 1 128 ? 1.833 16.765 -6.214 1.00 94.50 128 PRO A O 1
ATOM 1009 N N . GLY A 1 129 ? 1.733 17.214 -4.017 1.00 94.50 129 GLY A N 1
ATOM 1010 C CA . GLY A 1 129 ? 2.648 16.138 -3.633 1.00 94.50 129 GLY A CA 1
ATOM 1011 C C . GLY A 1 129 ? 2.103 14.754 -3.992 1.00 94.50 129 GLY A C 1
ATOM 1012 O O . GLY A 1 129 ? 2.824 13.941 -4.565 1.00 94.50 129 GLY A O 1
ATOM 1013 N N . LEU A 1 130 ? 0.808 14.512 -3.748 1.00 94.25 130 LEU A N 1
ATOM 1014 C CA . LEU A 1 130 ? 0.152 13.247 -4.089 1.00 94.25 130 LEU A CA 1
ATOM 1015 C C . LEU A 1 130 ? 0.042 13.074 -5.607 1.00 94.25 130 LEU A C 1
ATOM 1017 O O . LEU A 1 130 ? 0.248 11.971 -6.107 1.00 94.25 130 LEU A O 1
ATOM 1021 N N . ILE A 1 131 ? -0.232 14.146 -6.353 1.00 95.38 131 ILE A N 1
ATOM 1022 C CA . ILE A 1 131 ? -0.242 14.110 -7.823 1.00 95.38 131 ILE A CA 1
ATOM 1023 C C . ILE A 1 131 ? 1.158 13.769 -8.359 1.00 95.38 131 ILE A C 1
ATOM 1025 O O . ILE A 1 131 ? 1.292 12.918 -9.239 1.00 95.38 131 ILE A O 1
ATOM 1029 N N . ASN A 1 132 ? 2.211 14.372 -7.799 1.00 93.06 132 ASN A N 1
ATOM 1030 C CA . ASN A 1 132 ? 3.585 14.146 -8.243 1.00 93.06 132 ASN A CA 1
ATOM 1031 C C . ASN A 1 132 ? 4.031 12.692 -8.016 1.00 93.06 132 ASN A C 1
ATOM 1033 O O . ASN A 1 132 ? 4.487 12.051 -8.959 1.00 93.06 132 ASN A O 1
ATOM 1037 N N . ILE A 1 133 ? 3.817 12.126 -6.822 1.00 91.62 133 ILE A N 1
ATOM 1038 C CA . ILE A 1 133 ? 4.171 10.714 -6.571 1.00 91.62 133 ILE A CA 1
ATOM 1039 C C . ILE A 1 133 ? 3.328 9.740 -7.409 1.00 91.62 133 ILE A C 1
ATOM 1041 O O . ILE A 1 133 ? 3.789 8.650 -7.735 1.00 91.62 133 ILE A O 1
ATOM 1045 N N . SER A 1 134 ? 2.105 10.136 -7.788 1.00 92.81 134 SER A N 1
ATOM 1046 C CA . SER A 1 134 ? 1.195 9.307 -8.594 1.00 92.81 134 SER A CA 1
ATOM 1047 C C . SER A 1 134 ? 1.461 9.351 -10.091 1.00 92.81 134 SER A C 1
ATOM 1049 O O . SER A 1 134 ? 0.898 8.548 -10.829 1.00 92.81 134 SER A O 1
ATOM 1051 N N . THR A 1 135 ? 2.297 10.279 -10.550 1.00 90.69 135 THR A N 1
ATOM 1052 C CA . THR A 1 135 ? 2.668 10.420 -11.967 1.00 90.69 135 THR A CA 1
ATOM 1053 C C . THR A 1 135 ? 4.081 9.922 -12.258 1.00 90.69 135 THR A C 1
ATOM 1055 O O . THR A 1 135 ? 4.456 9.792 -13.420 1.00 90.69 135 THR A O 1
ATOM 1058 N N . GLN A 1 136 ? 4.858 9.600 -11.223 1.00 90.75 136 GLN A N 1
ATOM 1059 C CA . GLN A 1 136 ? 6.173 8.981 -11.355 1.00 90.75 136 GLN A CA 1
ATOM 1060 C C . GLN A 1 136 ? 6.064 7.461 -11.263 1.00 90.75 136 GLN A C 1
ATOM 1062 O O . GLN A 1 136 ? 5.334 6.924 -10.430 1.00 90.75 136 GLN A O 1
ATOM 1067 N N . VAL A 1 137 ? 6.800 6.754 -12.117 1.00 91.44 137 VAL A N 1
ATOM 1068 C CA . VAL A 1 137 ? 6.888 5.291 -12.066 1.00 91.44 137 VAL A CA 1
ATOM 1069 C C . VAL A 1 137 ? 7.729 4.890 -10.858 1.00 91.44 137 VAL A C 1
ATOM 1071 O O . VAL A 1 137 ? 8.887 5.287 -10.755 1.00 91.44 137 VAL A O 1
ATOM 1074 N N . GLY A 1 138 ? 7.176 4.091 -9.951 1.00 90.00 138 GLY A N 1
ATOM 1075 C CA . GLY A 1 138 ? 7.920 3.628 -8.785 1.00 90.00 138 GLY A CA 1
ATOM 1076 C C . GLY A 1 138 ? 7.031 3.036 -7.702 1.00 90.00 138 GLY A C 1
ATOM 1077 O O . GLY A 1 138 ? 5.845 2.773 -7.901 1.00 90.00 138 GLY A O 1
ATOM 1078 N N . SER A 1 139 ? 7.618 2.833 -6.527 1.00 92.69 139 SER A N 1
ATOM 1079 C CA . SER A 1 139 ? 6.943 2.216 -5.384 1.00 92.69 139 SER A CA 1
ATOM 1080 C C . SER A 1 139 ? 6.051 3.171 -4.588 1.00 92.69 139 SER A C 1
ATOM 1082 O O . SER A 1 139 ? 5.229 2.707 -3.804 1.00 92.69 139 SER A O 1
ATOM 1084 N N . ASP A 1 140 ? 6.208 4.489 -4.731 1.00 93.06 140 ASP A N 1
ATOM 1085 C CA . ASP A 1 140 ? 5.690 5.460 -3.753 1.00 93.06 140 ASP A CA 1
ATOM 1086 C C . ASP A 1 140 ? 4.168 5.513 -3.683 1.00 93.06 140 ASP A C 1
ATOM 1088 O O . ASP A 1 140 ? 3.600 5.613 -2.597 1.00 93.06 140 ASP A O 1
ATOM 1092 N N . SER A 1 141 ? 3.492 5.386 -4.822 1.00 95.31 141 SER A N 1
ATOM 1093 C CA . SER A 1 141 ? 2.027 5.399 -4.873 1.00 95.31 141 SER A CA 1
ATOM 1094 C C . SER A 1 141 ? 1.415 4.159 -4.236 1.00 95.31 141 SER A C 1
ATOM 1096 O O . SER A 1 141 ? 0.501 4.258 -3.418 1.00 95.31 141 SER A O 1
ATOM 1098 N N . LEU A 1 142 ? 1.962 2.987 -4.569 1.00 96.88 142 LEU A N 1
ATOM 1099 C CA . LEU A 1 142 ? 1.560 1.718 -3.974 1.00 96.88 142 LEU A CA 1
ATOM 1100 C C . LEU A 1 142 ? 1.867 1.695 -2.472 1.00 96.88 142 LEU A C 1
ATOM 1102 O O . LEU A 1 142 ? 1.005 1.333 -1.674 1.00 96.88 142 LEU A O 1
ATOM 1106 N N . TYR A 1 143 ? 3.066 2.129 -2.085 1.00 96.12 143 TYR A N 1
ATOM 1107 C CA . TYR A 1 143 ? 3.480 2.215 -0.690 1.00 96.12 143 TYR A CA 1
ATOM 1108 C C . TYR A 1 143 ? 2.551 3.128 0.113 1.00 96.12 143 TYR A C 1
ATOM 1110 O O . TYR A 1 143 ? 2.047 2.732 1.160 1.00 96.12 143 TYR A O 1
ATOM 1118 N N . SER A 1 144 ? 2.257 4.323 -0.407 1.00 96.12 144 SER A N 1
ATOM 1119 C CA . SER A 1 144 ? 1.374 5.293 0.251 1.00 96.12 144 SER A CA 1
ATOM 1120 C C . SER A 1 144 ? -0.054 4.757 0.397 1.00 96.12 144 SER A C 1
ATOM 1122 O O . SER A 1 144 ? -0.690 4.960 1.432 1.00 96.12 144 SER A O 1
ATOM 1124 N N . PHE A 1 145 ? -0.555 4.036 -0.612 1.00 97.75 145 PHE A N 1
ATOM 1125 C CA . PHE A 1 145 ? -1.855 3.363 -0.561 1.00 97.75 145 PHE A CA 1
ATOM 1126 C C . PHE A 1 145 ? -1.903 2.298 0.545 1.00 97.75 145 PHE A C 1
ATOM 1128 O O . PHE A 1 145 ? -2.830 2.295 1.360 1.00 97.75 145 PHE A O 1
ATOM 1135 N N . LEU A 1 146 ? -0.897 1.420 0.602 1.00 97.75 146 LEU A N 1
ATOM 1136 C CA . LEU A 1 146 ? -0.796 0.369 1.618 1.00 97.75 146 LEU A CA 1
ATOM 1137 C C . LEU A 1 146 ? -0.638 0.956 3.025 1.00 97.75 146 LEU A C 1
ATOM 1139 O O . LEU A 1 146 ? -1.295 0.500 3.960 1.00 97.75 146 LEU A O 1
ATOM 1143 N N . LEU A 1 147 ? 0.170 2.007 3.170 1.00 96.69 147 LEU A N 1
ATOM 1144 C CA . LEU A 1 147 ? 0.386 2.700 4.435 1.00 96.69 147 LEU A CA 1
ATOM 1145 C C . LEU A 1 147 ? -0.894 3.384 4.941 1.00 96.69 147 LEU A C 1
ATOM 1147 O O . LEU A 1 147 ? -1.203 3.315 6.129 1.00 96.69 147 LEU A O 1
ATOM 1151 N N . ALA A 1 148 ? -1.690 3.991 4.057 1.00 97.31 148 ALA A N 1
ATOM 1152 C CA . ALA A 1 148 ? -2.984 4.555 4.439 1.00 97.31 148 ALA A CA 1
ATOM 1153 C C . ALA A 1 148 ? -3.952 3.460 4.930 1.00 97.31 148 ALA A C 1
ATOM 1155 O O . ALA A 1 148 ? -4.615 3.622 5.955 1.00 97.31 148 ALA A O 1
ATOM 1156 N N . TRP A 1 149 ? -3.995 2.303 4.263 1.00 98.06 149 TRP A N 1
ATOM 1157 C CA . TRP A 1 149 ? -4.763 1.159 4.763 1.00 98.06 149 TRP A CA 1
ATOM 1158 C C . TRP A 1 149 ? -4.245 0.634 6.100 1.00 98.06 149 TRP A C 1
ATOM 1160 O O . TRP A 1 149 ? -5.051 0.297 6.969 1.00 98.06 149 TRP A O 1
ATOM 1170 N N . LEU A 1 150 ? -2.925 0.599 6.291 1.00 97.50 150 LEU A N 1
ATOM 1171 C CA . LEU A 1 150 ? -2.304 0.194 7.548 1.00 97.50 150 LEU A CA 1
ATOM 1172 C C . LEU A 1 150 ? -2.794 1.081 8.695 1.00 97.50 150 LEU A C 1
ATOM 1174 O O . LEU A 1 150 ? -3.279 0.560 9.697 1.00 97.50 150 LEU A O 1
ATOM 1178 N N . VAL A 1 151 ? -2.754 2.406 8.521 1.00 96.25 151 VAL A N 1
ATOM 1179 C CA . VAL A 1 151 ? -3.258 3.369 9.514 1.00 96.25 151 VAL A CA 1
ATOM 1180 C C . VAL A 1 151 ? -4.742 3.139 9.802 1.00 96.25 151 VAL A C 1
ATOM 1182 O O . VAL A 1 151 ? -5.150 3.106 10.963 1.00 96.25 151 VAL A O 1
ATOM 1185 N N . TYR A 1 152 ? -5.554 2.924 8.765 1.00 96.62 152 TYR A N 1
ATOM 1186 C CA . TYR A 1 152 ? -6.984 2.668 8.924 1.00 96.62 152 TYR A CA 1
ATOM 1187 C C . TYR A 1 152 ? -7.284 1.405 9.744 1.00 96.62 152 TYR A C 1
ATOM 1189 O O . TYR A 1 152 ? -8.080 1.437 10.688 1.00 96.62 152 TYR A O 1
ATOM 1197 N N . TYR A 1 153 ? -6.665 0.278 9.386 1.00 96.00 153 TYR A N 1
ATOM 1198 C CA . TYR A 1 153 ? -6.883 -0.989 10.081 1.00 96.00 153 TYR A CA 1
ATOM 1199 C C . TYR A 1 153 ? -6.287 -0.982 11.481 1.00 96.00 153 TYR A C 1
ATOM 1201 O O . TYR A 1 153 ? -6.906 -1.528 12.392 1.00 96.00 153 TYR A O 1
ATOM 1209 N N . PHE A 1 154 ? -5.156 -0.305 11.673 1.00 94.94 154 PHE A N 1
ATOM 1210 C CA . PHE A 1 154 ? -4.573 -0.093 12.988 1.00 94.94 154 PHE A CA 1
ATOM 1211 C C . PHE A 1 154 ? -5.523 0.697 13.888 1.00 94.94 154 PHE A C 1
ATOM 1213 O O . PHE A 1 154 ? -5.874 0.232 14.967 1.00 94.94 154 PHE A O 1
ATOM 1220 N N . TRP A 1 155 ? -6.065 1.820 13.408 1.00 93.19 155 TRP A N 1
ATOM 1221 C CA . TRP A 1 155 ? -7.072 2.588 14.144 1.00 93.19 155 TRP A CA 1
ATOM 1222 C C . TRP A 1 155 ? -8.308 1.749 14.500 1.00 93.19 155 TRP A C 1
ATOM 1224 O O . TRP A 1 155 ? -8.834 1.833 15.613 1.00 93.19 155 TRP A O 1
ATOM 1234 N N . LYS A 1 156 ? -8.774 0.899 13.577 1.00 91.75 156 LYS A N 1
ATOM 1235 C CA . LYS A 1 156 ? -9.883 -0.027 13.847 1.00 91.75 156 LYS A CA 1
ATOM 1236 C C . LYS A 1 156 ? -9.539 -1.086 14.888 1.00 91.75 156 LYS A C 1
ATOM 1238 O O . LYS A 1 156 ? -10.389 -1.353 15.736 1.00 91.75 156 LYS A O 1
ATOM 1243 N N . ALA A 1 157 ? -8.337 -1.657 14.840 1.00 91.50 157 ALA A N 1
ATOM 1244 C CA . ALA A 1 157 ? -7.879 -2.677 15.783 1.00 91.50 157 ALA A CA 1
ATOM 1245 C C . ALA A 1 157 ? -7.913 -2.178 17.233 1.00 91.50 157 ALA A C 1
ATOM 1247 O O . ALA A 1 157 ? -8.199 -2.944 18.144 1.00 91.50 157 ALA A O 1
ATOM 1248 N N . LEU A 1 158 ? -7.678 -0.881 17.437 1.00 88.38 158 LEU A N 1
ATOM 1249 C CA . LEU A 1 158 ? -7.626 -0.261 18.761 1.00 88.38 158 LEU A CA 1
ATOM 1250 C C . LEU A 1 158 ? -8.996 0.099 19.334 1.00 88.38 158 LEU A C 1
ATOM 1252 O O . LEU A 1 158 ? -9.164 0.150 20.550 1.00 88.38 158 LEU A O 1
ATOM 1256 N N . ASN A 1 159 ? -9.973 0.363 18.466 1.00 85.81 159 ASN A N 1
ATOM 1257 C CA . ASN A 1 159 ? -11.288 0.863 18.869 1.00 85.81 159 ASN A CA 1
ATOM 1258 C C . ASN A 1 159 ? -12.384 -0.216 18.861 1.00 85.81 159 ASN A C 1
ATOM 1260 O O . ASN A 1 159 ? -13.424 -0.050 19.501 1.00 85.81 159 ASN A O 1
ATOM 1264 N N . LYS A 1 160 ? -12.190 -1.323 18.136 1.00 78.38 160 LYS A N 1
ATOM 1265 C CA . LYS A 1 160 ? -13.141 -2.442 18.080 1.00 78.38 160 LYS A CA 1
ATOM 1266 C C . LYS A 1 160 ? -12.870 -3.434 19.211 1.00 78.38 160 LYS A C 1
ATOM 1268 O O . LYS A 1 160 ? -11.772 -3.959 19.313 1.00 78.38 160 LYS A O 1
ATOM 1273 N N . LYS A 1 161 ? -13.894 -3.730 20.020 1.00 68.38 161 LYS A N 1
ATOM 1274 C CA . LYS A 1 161 ? -13.804 -4.712 21.118 1.00 68.38 161 LYS A CA 1
ATOM 1275 C C . LYS A 1 161 ? -14.022 -6.161 20.664 1.00 68.38 161 LYS A C 1
ATOM 1277 O O . LYS A 1 161 ? -13.417 -7.066 21.225 1.00 68.38 161 LYS A O 1
ATOM 1282 N N . ASP A 1 162 ? -14.828 -6.381 19.624 1.00 66.69 162 ASP A N 1
ATOM 1283 C CA . ASP A 1 162 ? -15.123 -7.727 19.121 1.00 66.69 162 ASP A CA 1
ATOM 1284 C C . ASP A 1 162 ? -14.179 -8.139 17.988 1.00 66.69 162 ASP A C 1
ATOM 1286 O O . ASP A 1 162 ? -14.045 -7.424 16.991 1.00 66.69 162 ASP A O 1
ATOM 1290 N N . ARG A 1 163 ? -13.583 -9.334 18.121 1.00 74.00 163 ARG A N 1
ATOM 1291 C CA . ARG A 1 163 ? -12.685 -9.965 17.128 1.00 74.00 163 ARG A CA 1
ATOM 1292 C C . ARG A 1 163 ? -11.560 -9.038 16.644 1.00 74.00 163 ARG A C 1
ATOM 1294 O O . ARG A 1 163 ? -11.204 -9.034 15.467 1.00 74.00 163 ARG A O 1
ATOM 1301 N N . ASP A 1 164 ? -10.984 -8.284 17.570 1.00 82.56 164 ASP A N 1
ATOM 1302 C CA . ASP A 1 164 ? -9.878 -7.356 17.330 1.00 82.56 164 ASP A CA 1
ATOM 1303 C C . ASP A 1 164 ? -8.651 -8.013 16.678 1.00 82.56 164 ASP A C 1
ATOM 1305 O O . ASP A 1 164 ? -8.029 -7.420 15.797 1.00 82.56 164 ASP A O 1
ATOM 1309 N N . TRP A 1 165 ? -8.371 -9.274 17.019 1.00 89.38 165 TRP A N 1
ATOM 1310 C CA . TRP A 1 165 ? -7.294 -10.072 16.425 1.00 89.38 165 TRP A CA 1
ATOM 1311 C C . TRP A 1 165 ? -7.342 -10.122 14.890 1.00 89.38 165 TRP A C 1
ATOM 1313 O O . TRP A 1 165 ? -6.293 -10.137 14.254 1.00 89.38 165 TRP A O 1
ATOM 1323 N N . VAL A 1 166 ? -8.533 -10.080 14.274 1.00 94.12 166 VAL A N 1
ATOM 1324 C CA . VAL A 1 166 ? -8.680 -10.057 12.807 1.00 94.12 166 VAL A CA 1
ATOM 1325 C C . VAL A 1 166 ? -8.118 -8.757 12.230 1.00 94.12 166 VAL A C 1
ATOM 1327 O O . VAL A 1 166 ? -7.470 -8.764 11.188 1.00 94.12 166 VAL A O 1
ATOM 1330 N N . TYR A 1 167 ? -8.321 -7.628 12.914 1.00 94.38 167 TYR A N 1
ATOM 1331 C CA . TYR A 1 167 ? -7.722 -6.359 12.503 1.00 94.38 167 TYR A CA 1
ATOM 1332 C C . TYR A 1 167 ? -6.199 -6.382 12.661 1.00 94.38 167 TYR A C 1
ATOM 1334 O O . TYR A 1 167 ? -5.505 -5.850 11.799 1.00 94.38 167 TYR A O 1
ATOM 1342 N N . PHE A 1 168 ? -5.672 -7.069 13.678 1.00 95.06 168 PHE A N 1
ATOM 1343 C CA . PHE A 1 168 ? -4.229 -7.286 13.822 1.00 95.06 168 PHE A CA 1
ATOM 1344 C C . PHE A 1 168 ? -3.627 -8.168 12.717 1.00 95.06 168 PHE A C 1
ATOM 1346 O O . PHE A 1 168 ? -2.499 -7.901 12.306 1.00 95.06 168 PHE A O 1
ATOM 1353 N N . VAL A 1 169 ? -4.374 -9.137 12.163 1.00 96.75 169 VAL A N 1
ATOM 1354 C CA . VAL A 1 169 ? -3.954 -9.862 10.943 1.00 96.75 169 VAL A CA 1
ATOM 1355 C C . VAL A 1 169 ? -3.773 -8.887 9.781 1.00 96.75 169 VAL A C 1
ATOM 1357 O O . VAL A 1 169 ? -2.732 -8.905 9.128 1.00 96.75 169 VAL A O 1
ATOM 1360 N N . TYR A 1 170 ? -4.755 -8.009 9.535 1.00 96.62 170 TYR A N 1
ATOM 1361 C CA . TYR A 1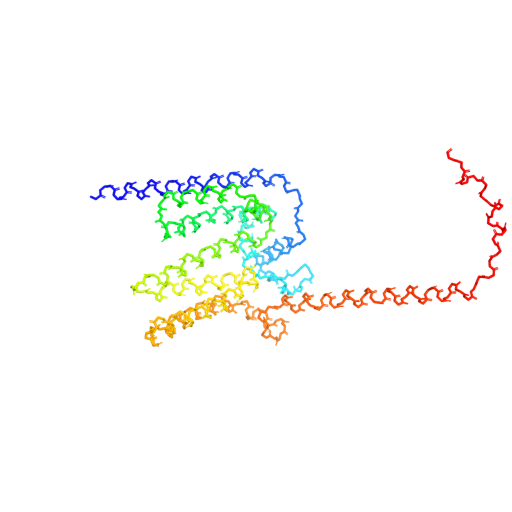 170 ? -4.657 -7.016 8.459 1.00 96.62 170 TYR A CA 1
ATOM 1362 C C . TYR A 1 170 ? -3.487 -6.052 8.671 1.00 96.62 170 TYR A C 1
ATOM 1364 O O . TYR A 1 170 ? -2.774 -5.756 7.718 1.00 96.62 170 TYR A O 1
ATOM 1372 N N . VAL A 1 171 ? -3.254 -5.598 9.906 1.00 96.88 171 VAL A N 1
ATOM 1373 C CA . VAL A 1 171 ? -2.110 -4.736 10.254 1.00 96.88 171 VAL A CA 1
ATOM 1374 C C . VAL A 1 171 ? -0.785 -5.437 9.951 1.00 96.88 171 VAL A C 1
ATOM 1376 O O . VAL A 1 171 ? 0.050 -4.866 9.254 1.00 96.88 171 VAL A O 1
ATOM 1379 N N . GLY A 1 172 ? -0.601 -6.678 10.412 1.00 96.75 172 GLY A N 1
ATOM 1380 C CA . GLY A 1 172 ? 0.615 -7.450 10.152 1.00 96.75 172 GLY A CA 1
ATOM 1381 C C . GLY A 1 172 ? 0.840 -7.719 8.663 1.00 96.75 172 GLY A C 1
ATOM 1382 O O . GLY A 1 172 ? 1.935 -7.497 8.149 1.00 96.75 172 GLY A O 1
ATOM 1383 N N . ALA A 1 173 ? -0.213 -8.109 7.940 1.00 97.31 173 ALA A N 1
ATOM 1384 C CA . ALA A 1 173 ? -0.142 -8.333 6.500 1.00 97.31 173 ALA A CA 1
ATOM 1385 C C . ALA A 1 173 ? 0.215 -7.049 5.732 1.00 97.31 173 ALA A C 1
ATOM 1387 O O . ALA A 1 173 ? 1.090 -7.073 4.870 1.00 97.31 173 ALA A O 1
ATOM 1388 N N . LEU A 1 174 ? -0.405 -5.913 6.071 1.00 97.56 174 LEU A N 1
ATOM 1389 C CA . LEU A 1 174 ? -0.108 -4.618 5.451 1.00 97.56 174 LEU A CA 1
ATOM 1390 C C . LEU A 1 174 ? 1.305 -4.131 5.780 1.00 97.56 174 LEU A C 1
ATOM 1392 O O . LEU A 1 174 ? 1.960 -3.590 4.898 1.00 97.56 174 LEU A O 1
ATOM 1396 N N . LEU A 1 175 ? 1.809 -4.372 6.994 1.00 96.50 175 LEU A N 1
ATOM 1397 C CA . LEU A 1 175 ? 3.215 -4.128 7.333 1.00 96.50 175 LEU A CA 1
ATOM 1398 C C . LEU A 1 175 ? 4.159 -4.952 6.450 1.00 96.50 175 LEU A C 1
ATOM 1400 O O . LEU A 1 175 ? 5.148 -4.418 5.950 1.00 96.50 175 LEU A O 1
ATOM 1404 N N . GLY A 1 176 ? 3.832 -6.226 6.219 1.00 95.62 176 GLY A N 1
ATOM 1405 C CA . GLY A 1 176 ? 4.602 -7.100 5.337 1.00 95.62 176 GLY A CA 1
ATOM 1406 C C . GLY A 1 176 ? 4.581 -6.604 3.893 1.00 95.62 176 GLY A C 1
ATOM 1407 O O . GLY A 1 176 ? 5.627 -6.499 3.261 1.00 95.62 176 GLY A O 1
ATOM 1408 N N . LEU A 1 177 ? 3.410 -6.210 3.382 1.00 96.44 177 LEU A N 1
ATOM 1409 C CA . LEU A 1 177 ? 3.279 -5.643 2.037 1.00 96.44 177 LEU A CA 1
ATOM 1410 C C . LEU A 1 177 ? 4.036 -4.314 1.907 1.00 96.44 177 LEU A C 1
ATOM 1412 O O . LEU A 1 177 ? 4.756 -4.121 0.931 1.00 96.44 177 LEU A O 1
ATOM 1416 N N . CYS A 1 178 ? 3.947 -3.425 2.900 1.00 95.38 178 CYS A N 1
ATOM 1417 C CA . CYS A 1 178 ? 4.733 -2.192 2.956 1.00 95.38 178 CYS A CA 1
ATOM 1418 C C . CYS A 1 178 ? 6.235 -2.493 2.882 1.00 95.38 178 CYS A C 1
ATOM 1420 O O . CYS A 1 178 ? 6.925 -1.909 2.048 1.00 95.38 178 CYS A O 1
ATOM 1422 N N . TYR A 1 179 ? 6.727 -3.449 3.674 1.00 93.06 179 TYR A N 1
ATOM 1423 C CA . TYR A 1 179 ? 8.121 -3.895 3.626 1.00 93.06 179 TYR A CA 1
ATOM 1424 C C . TYR A 1 179 ? 8.523 -4.433 2.242 1.00 93.06 179 TYR A C 1
ATOM 1426 O O . TYR A 1 179 ? 9.572 -4.063 1.716 1.00 93.06 179 TYR A O 1
ATOM 1434 N N . LEU A 1 180 ? 7.657 -5.231 1.607 1.00 93.00 180 LEU A N 1
ATOM 1435 C CA . LEU A 1 180 ? 7.887 -5.762 0.261 1.00 93.00 180 LEU A CA 1
ATOM 1436 C C . LEU A 1 180 ? 7.814 -4.708 -0.852 1.00 93.00 180 LEU A C 1
ATOM 1438 O O . LEU A 1 180 ? 8.287 -4.970 -1.956 1.00 93.00 180 LEU A O 1
ATOM 1442 N N . THR A 1 181 ? 7.220 -3.537 -0.611 1.00 92.12 181 THR A N 1
ATOM 1443 C CA . THR A 1 181 ? 7.297 -2.408 -1.558 1.00 92.12 181 THR A CA 1
ATOM 1444 C C . THR A 1 181 ? 8.520 -1.537 -1.333 1.00 92.12 181 THR A C 1
ATOM 1446 O O . THR A 1 181 ? 9.145 -1.108 -2.298 1.00 92.12 181 THR A O 1
ATOM 1449 N N . ARG A 1 182 ? 8.871 -1.273 -0.070 1.00 88.62 182 ARG A N 1
ATOM 1450 C CA . ARG A 1 182 ? 10.034 -0.484 0.332 1.00 88.62 182 ARG A CA 1
ATOM 1451 C C . ARG A 1 182 ? 10.559 -1.031 1.656 1.00 88.62 182 ARG A C 1
ATOM 1453 O O . ARG A 1 182 ? 9.823 -1.060 2.639 1.00 88.62 182 ARG A O 1
ATOM 1460 N N . ALA A 1 183 ? 11.856 -1.335 1.729 1.00 82.38 183 ALA A N 1
ATOM 1461 C CA . ALA A 1 183 ? 12.489 -1.820 2.963 1.00 82.38 183 ALA A CA 1
ATOM 1462 C C . ALA A 1 183 ? 12.330 -0.843 4.151 1.00 82.38 183 ALA A C 1
ATOM 1464 O O . ALA A 1 183 ? 12.261 -1.268 5.302 1.00 82.38 183 ALA A O 1
ATOM 1465 N N . VAL A 1 184 ? 12.167 0.461 3.875 1.00 82.06 184 VAL A N 1
ATOM 1466 C CA . VAL A 1 184 ? 11.845 1.508 4.870 1.00 82.06 184 VAL A CA 1
ATOM 1467 C C . VAL A 1 184 ? 10.542 1.211 5.632 1.00 82.06 184 VAL A C 1
ATOM 1469 O O . VAL A 1 184 ? 10.395 1.611 6.785 1.00 82.06 184 VAL A O 1
ATOM 1472 N N . GLY A 1 185 ? 9.624 0.439 5.038 1.00 81.06 185 GLY A N 1
ATOM 1473 C CA . GLY A 1 185 ? 8.401 -0.046 5.678 1.00 81.06 185 GLY A CA 1
ATOM 1474 C C . GLY A 1 185 ? 8.644 -0.787 6.998 1.00 81.06 185 GLY A C 1
ATOM 1475 O O . GLY A 1 185 ? 7.789 -0.763 7.881 1.00 81.06 185 GLY A O 1
ATOM 1476 N N . LEU A 1 186 ? 9.835 -1.369 7.181 1.00 86.12 186 LEU A N 1
ATOM 1477 C CA . LEU A 1 186 ? 10.230 -2.044 8.415 1.00 86.12 186 LEU A CA 1
ATOM 1478 C C . LEU A 1 186 ? 10.248 -1.105 9.636 1.00 86.12 186 LEU A C 1
ATOM 1480 O O . LEU A 1 186 ? 9.969 -1.536 10.751 1.00 86.12 186 LEU A O 1
ATOM 1484 N N . ILE A 1 187 ? 10.508 0.192 9.445 1.00 89.06 187 ILE A N 1
ATOM 1485 C CA . ILE A 1 187 ? 10.476 1.175 10.540 1.00 89.06 187 ILE A CA 1
ATOM 1486 C C . ILE A 1 187 ? 9.072 1.238 11.155 1.00 89.06 187 ILE A C 1
ATOM 1488 O O . ILE A 1 187 ? 8.921 1.254 12.377 1.00 89.06 187 ILE A O 1
ATOM 1492 N N . TYR A 1 188 ? 8.031 1.196 10.320 1.00 89.44 188 TYR A N 1
ATOM 1493 C CA . TYR A 1 188 ? 6.644 1.224 10.786 1.00 89.44 188 TYR A CA 1
ATOM 1494 C C . TYR A 1 188 ? 6.271 -0.032 11.571 1.00 89.44 188 TYR A C 1
ATOM 1496 O O . TYR A 1 188 ? 5.454 0.056 12.484 1.00 89.44 188 TYR A O 1
ATOM 1504 N N . PHE A 1 189 ? 6.897 -1.175 11.275 1.00 90.00 189 PHE A N 1
ATOM 1505 C CA . PHE A 1 189 ? 6.730 -2.384 12.076 1.00 90.00 189 PHE A CA 1
ATOM 1506 C C . PHE A 1 189 ? 7.211 -2.148 13.515 1.00 90.00 189 PHE A C 1
ATOM 1508 O O . PHE A 1 189 ? 6.438 -2.345 14.453 1.00 90.00 189 PHE A O 1
ATOM 1515 N N . PHE A 1 190 ? 8.432 -1.636 13.705 1.00 91.81 190 PHE A N 1
ATOM 1516 C CA . PHE A 1 190 ? 8.958 -1.355 15.046 1.00 91.81 190 PHE A CA 1
ATOM 1517 C C . PHE A 1 190 ? 8.136 -0.301 15.792 1.00 91.81 190 PHE A C 1
ATOM 1519 O O . PHE A 1 190 ? 7.829 -0.491 16.969 1.00 91.81 190 PHE A O 1
ATOM 1526 N N . ILE A 1 191 ? 7.721 0.770 15.106 1.00 93.75 191 ILE A N 1
ATOM 1527 C CA . ILE A 1 191 ? 6.868 1.813 15.694 1.00 93.75 191 ILE A CA 1
ATOM 1528 C C . ILE A 1 191 ? 5.543 1.216 16.177 1.00 93.75 191 ILE A C 1
ATOM 1530 O O . ILE A 1 191 ? 5.140 1.468 17.309 1.00 93.75 191 ILE A O 1
ATOM 1534 N N . ILE A 1 192 ? 4.874 0.404 15.352 1.00 92.69 192 ILE A N 1
ATOM 1535 C CA . ILE A 1 192 ? 3.582 -0.193 15.704 1.00 92.69 192 ILE A CA 1
ATOM 1536 C C . ILE A 1 192 ? 3.722 -1.179 16.863 1.00 92.69 192 ILE A C 1
ATOM 1538 O O . ILE A 1 192 ? 2.909 -1.141 17.784 1.00 92.69 192 ILE A O 1
ATOM 1542 N N . ILE A 1 193 ? 4.749 -2.032 16.867 1.00 91.69 193 ILE A N 1
ATOM 1543 C CA . ILE A 1 193 ? 4.967 -2.984 17.964 1.00 91.69 193 ILE A CA 1
ATOM 1544 C C . ILE A 1 193 ? 5.268 -2.250 19.276 1.00 91.69 193 ILE A C 1
ATOM 1546 O O . ILE A 1 193 ? 4.644 -2.550 20.295 1.00 91.69 193 ILE A O 1
ATOM 1550 N N . LEU A 1 194 ? 6.150 -1.245 19.257 1.00 93.62 194 LEU A N 1
ATOM 1551 C CA . LEU A 1 194 ? 6.459 -0.435 20.440 1.00 93.62 194 LEU A CA 1
ATOM 1552 C C . LEU A 1 194 ? 5.220 0.314 20.951 1.00 93.62 194 LEU A C 1
ATOM 1554 O O . LEU A 1 194 ? 4.949 0.349 22.156 1.00 93.62 194 LEU A O 1
ATOM 1558 N N . TRP A 1 195 ? 4.433 0.876 20.035 1.00 93.81 195 TRP A N 1
ATOM 1559 C CA . TRP A 1 195 ? 3.180 1.540 20.367 1.00 93.81 195 TRP A CA 1
ATOM 1560 C C . TRP A 1 195 ? 2.176 0.559 20.987 1.00 93.81 195 TRP A C 1
ATOM 1562 O O . TRP A 1 195 ? 1.538 0.886 21.980 1.00 93.81 195 TRP A O 1
ATOM 1572 N N . LEU A 1 196 ? 2.055 -0.669 20.469 1.00 90.88 196 LEU A N 1
ATOM 1573 C CA . LEU A 1 196 ? 1.138 -1.672 21.022 1.00 90.88 196 LEU A CA 1
ATOM 1574 C C . LEU A 1 196 ? 1.546 -2.121 22.421 1.00 90.88 196 LEU A C 1
ATOM 1576 O O . LEU A 1 196 ? 0.691 -2.214 23.301 1.00 90.88 196 LEU A O 1
ATOM 1580 N N . ILE A 1 197 ? 2.842 -2.346 22.645 1.00 90.56 197 ILE A N 1
ATOM 1581 C CA . ILE A 1 197 ? 3.373 -2.689 23.967 1.00 90.56 197 ILE A CA 1
ATOM 1582 C C . ILE A 1 197 ? 3.042 -1.570 24.961 1.00 90.56 197 ILE A C 1
ATOM 1584 O O . ILE A 1 197 ? 2.430 -1.825 25.997 1.00 90.56 197 ILE A O 1
ATOM 1588 N N . THR A 1 198 ? 3.378 -0.320 24.632 1.00 91.06 198 THR A N 1
ATOM 1589 C CA . THR A 1 198 ? 3.114 0.830 25.514 1.00 91.06 198 THR A CA 1
ATOM 1590 C C . THR A 1 198 ? 1.618 1.051 25.742 1.00 91.06 198 THR A C 1
ATOM 1592 O O . THR A 1 198 ? 1.191 1.231 26.883 1.00 91.06 198 THR A O 1
ATOM 1595 N N . PHE A 1 199 ? 0.793 0.956 24.698 1.00 89.44 199 PHE A N 1
ATOM 1596 C CA . PHE A 1 199 ? -0.659 1.088 24.793 1.00 89.44 199 PHE A CA 1
ATOM 1597 C C . PHE A 1 199 ? -1.279 0.024 25.708 1.00 89.44 199 PHE A C 1
ATOM 1599 O O . PHE A 1 199 ? -2.081 0.360 26.582 1.00 89.44 199 PHE A O 1
ATOM 1606 N N . PHE A 1 200 ? -0.888 -1.245 25.561 1.00 87.75 200 PHE A N 1
ATOM 1607 C CA . PHE A 1 200 ? -1.404 -2.337 26.390 1.00 87.75 200 PHE A CA 1
ATOM 1608 C C . PHE A 1 200 ? -0.933 -2.254 27.845 1.00 87.75 200 PHE A C 1
ATOM 1610 O O . PHE A 1 200 ? -1.725 -2.550 28.744 1.00 87.75 200 PHE A O 1
ATOM 1617 N N . LEU A 1 201 ? 0.293 -1.776 28.089 1.00 88.25 201 LEU A N 1
ATOM 1618 C CA . LEU A 1 201 ? 0.800 -1.503 29.437 1.00 88.25 201 LEU A CA 1
ATOM 1619 C C . LEU A 1 201 ? 0.022 -0.368 30.120 1.00 88.25 201 LEU A C 1
ATOM 1621 O O . LEU A 1 201 ? -0.444 -0.536 31.247 1.00 88.25 201 LEU A O 1
ATOM 1625 N N . ILE A 1 202 ? -0.175 0.762 29.430 1.00 91.19 202 ILE A N 1
ATOM 1626 C CA . ILE A 1 202 ? -0.888 1.936 29.965 1.00 91.19 202 ILE A CA 1
ATOM 1627 C C . ILE A 1 202 ? -2.359 1.608 30.232 1.00 91.19 202 ILE A C 1
ATOM 1629 O O . ILE A 1 202 ? -2.903 1.967 31.274 1.00 91.19 202 ILE A O 1
ATOM 1633 N N . LYS A 1 203 ? -3.015 0.906 29.303 1.00 88.31 203 LYS A N 1
ATOM 1634 C CA . LYS A 1 203 ? -4.427 0.520 29.431 1.00 88.31 203 LYS A CA 1
ATOM 1635 C C . LYS A 1 203 ? -4.649 -0.709 30.314 1.00 88.31 203 LYS A C 1
ATOM 1637 O O . LYS A 1 203 ? -5.802 -1.096 30.484 1.00 88.31 203 LYS A O 1
ATOM 1642 N N . ARG A 1 204 ? -3.582 -1.303 30.872 1.00 86.62 204 ARG A N 1
ATOM 1643 C CA . ARG A 1 204 ? -3.625 -2.505 31.725 1.00 86.62 204 ARG A CA 1
ATOM 1644 C C . ARG A 1 204 ? -4.465 -3.626 31.097 1.00 86.62 204 ARG A C 1
ATOM 1646 O O . ARG A 1 204 ? -5.256 -4.280 31.773 1.00 86.62 204 ARG A O 1
ATOM 1653 N N . ILE A 1 205 ? -4.318 -3.821 29.784 1.00 86.00 205 ILE A N 1
ATOM 1654 C CA . ILE A 1 205 ? -5.032 -4.886 29.069 1.00 86.00 205 ILE A CA 1
ATOM 1655 C C . ILE A 1 205 ? -4.506 -6.241 29.555 1.00 86.00 205 ILE A C 1
ATOM 1657 O O . ILE A 1 205 ? -3.325 -6.378 29.871 1.00 86.00 205 ILE A O 1
ATOM 1661 N N . ASN A 1 206 ? -5.381 -7.249 29.613 1.00 88.56 206 ASN A N 1
ATOM 1662 C CA . ASN A 1 206 ? -4.992 -8.614 29.958 1.00 88.56 206 ASN A CA 1
ATOM 1663 C C . ASN A 1 206 ? -3.806 -9.077 29.088 1.00 88.56 206 ASN A C 1
ATOM 1665 O O . ASN A 1 206 ? -3.877 -9.034 27.857 1.00 88.56 206 ASN A O 1
ATOM 1669 N N . PHE A 1 207 ? -2.743 -9.550 29.742 1.00 88.50 207 PHE A N 1
ATOM 1670 C CA . PHE A 1 207 ? -1.501 -9.970 29.097 1.00 88.50 207 PHE A CA 1
ATOM 1671 C C . PHE A 1 207 ? -1.714 -11.035 28.015 1.00 88.50 207 PHE A C 1
ATOM 1673 O O . PHE A 1 207 ? -1.140 -10.920 26.938 1.00 88.50 207 PHE A O 1
ATOM 1680 N N . ILE A 1 208 ? -2.578 -12.029 28.249 1.00 90.44 208 ILE A N 1
ATOM 1681 C CA . ILE A 1 208 ? -2.846 -13.106 27.281 1.00 90.44 208 ILE A CA 1
ATOM 1682 C C . ILE A 1 208 ? -3.471 -12.530 26.007 1.00 90.44 208 ILE A C 1
ATOM 1684 O O . ILE A 1 208 ? -3.105 -12.902 24.893 1.00 90.44 208 ILE A O 1
ATOM 1688 N N . HIS A 1 209 ? -4.398 -11.583 26.161 1.00 89.06 209 HIS A N 1
ATOM 1689 C CA . HIS A 1 209 ? -5.057 -10.933 25.031 1.00 89.06 209 HIS A CA 1
ATOM 1690 C C . HIS A 1 209 ? -4.092 -10.038 24.244 1.00 89.06 209 HIS A C 1
ATOM 1692 O O . HIS A 1 209 ? -4.045 -10.113 23.016 1.00 89.06 209 HIS A O 1
ATOM 1698 N N . ALA A 1 210 ? -3.276 -9.253 24.950 1.00 89.56 210 ALA A N 1
ATOM 1699 C CA . ALA A 1 210 ? -2.221 -8.433 24.361 1.00 89.56 210 ALA A CA 1
ATOM 1700 C C . ALA A 1 210 ? -1.191 -9.285 23.595 1.00 89.56 210 ALA A C 1
ATOM 1702 O O . ALA A 1 210 ? -0.906 -9.009 22.429 1.00 89.56 210 ALA A O 1
ATOM 1703 N N . ALA A 1 211 ? -0.692 -10.357 24.217 1.00 92.00 211 ALA A N 1
ATOM 1704 C CA . ALA A 1 211 ? 0.271 -11.279 23.624 1.00 92.00 211 ALA A CA 1
ATOM 1705 C C . ALA A 1 211 ? -0.295 -11.966 22.374 1.00 92.00 211 ALA A C 1
ATOM 1707 O O . ALA A 1 211 ? 0.382 -12.014 21.351 1.00 92.00 211 ALA A O 1
ATOM 1708 N N . LYS A 1 212 ? -1.556 -12.419 22.411 1.00 94.12 212 LYS A N 1
ATOM 1709 C CA . LYS A 1 212 ? -2.247 -12.995 21.247 1.00 94.12 212 LYS A CA 1
ATOM 1710 C C . LYS A 1 212 ? -2.293 -12.015 20.072 1.00 94.12 212 LYS A C 1
ATOM 1712 O O . LYS A 1 212 ? -1.964 -12.392 18.953 1.00 94.12 212 LYS A O 1
ATOM 1717 N N . ASN A 1 213 ? -2.682 -10.763 20.309 1.00 92.38 213 ASN A N 1
ATOM 1718 C CA . ASN A 1 213 ? -2.790 -9.757 19.248 1.00 92.38 213 ASN A CA 1
ATOM 1719 C C . ASN A 1 213 ? -1.427 -9.398 18.640 1.00 92.38 213 ASN A C 1
ATOM 1721 O O . ASN A 1 213 ? -1.306 -9.301 17.418 1.00 92.38 213 ASN A O 1
ATOM 1725 N N . ILE A 1 214 ? -0.396 -9.253 19.479 1.00 93.62 214 ILE A N 1
ATOM 1726 C CA . ILE A 1 214 ? 0.983 -9.025 19.026 1.00 93.62 214 ILE A CA 1
ATOM 1727 C C . ILE A 1 214 ? 1.484 -10.229 18.222 1.00 93.62 214 ILE A C 1
ATOM 1729 O O . ILE A 1 214 ? 2.028 -10.046 17.136 1.00 93.62 214 ILE A O 1
ATOM 1733 N N . PHE A 1 215 ? 1.254 -11.449 18.712 1.00 95.50 215 PHE A N 1
ATOM 1734 C CA . PHE A 1 215 ? 1.663 -12.676 18.034 1.00 95.50 215 PHE A CA 1
ATOM 1735 C C . PHE A 1 215 ? 1.008 -12.815 16.659 1.00 95.50 215 PHE A C 1
ATOM 1737 O O . PHE A 1 215 ? 1.696 -13.075 15.680 1.00 95.50 215 PHE A O 1
ATOM 1744 N N . VAL A 1 216 ? -0.304 -12.589 16.556 1.00 95.94 216 VAL A N 1
ATOM 1745 C CA . VAL A 1 216 ? -1.030 -12.663 15.280 1.00 95.94 216 VAL A CA 1
ATOM 1746 C C . VAL A 1 216 ? -0.535 -11.602 14.291 1.00 95.94 216 VAL A C 1
ATOM 1748 O O . VAL A 1 216 ? -0.354 -11.904 13.112 1.00 95.94 216 VAL A O 1
ATOM 1751 N N . CYS A 1 217 ? -0.269 -10.381 14.764 1.00 95.62 217 CYS A N 1
ATOM 1752 C CA . CYS A 1 217 ? 0.322 -9.318 13.950 1.00 95.62 217 CYS A CA 1
ATOM 1753 C C . CYS A 1 217 ? 1.715 -9.717 13.429 1.00 95.62 217 CYS A C 1
ATOM 1755 O O . CYS A 1 217 ? 1.978 -9.637 12.229 1.00 95.62 217 CYS A O 1
ATOM 1757 N N . LEU A 1 218 ? 2.585 -10.210 14.317 1.00 95.69 218 LEU A N 1
ATOM 1758 C CA . LEU A 1 218 ? 3.932 -10.671 13.977 1.00 95.69 218 LEU A CA 1
ATOM 1759 C C . LEU A 1 218 ? 3.892 -11.833 12.983 1.00 95.69 218 LEU A C 1
ATOM 1761 O O . LEU A 1 218 ? 4.608 -11.818 11.986 1.00 95.69 218 LEU A O 1
ATOM 1765 N N . PHE A 1 219 ? 3.037 -12.821 13.232 1.00 96.69 219 PHE A N 1
ATOM 1766 C CA . PHE A 1 219 ? 2.888 -13.986 12.373 1.00 96.69 219 PHE A CA 1
ATOM 1767 C C . PHE A 1 219 ? 2.446 -13.584 10.963 1.00 96.69 219 PHE A C 1
ATOM 1769 O O . PHE A 1 219 ? 3.054 -14.016 9.987 1.00 96.69 219 PHE A O 1
ATOM 1776 N N . ALA A 1 220 ? 1.445 -12.706 10.842 1.00 96.81 220 ALA A N 1
ATOM 1777 C CA . ALA A 1 220 ? 0.991 -12.206 9.547 1.00 96.81 220 ALA A CA 1
ATOM 1778 C C . ALA A 1 220 ? 2.086 -11.407 8.815 1.00 96.81 220 ALA A C 1
ATOM 1780 O O . ALA A 1 220 ? 2.262 -11.580 7.610 1.00 96.81 220 ALA A O 1
ATOM 1781 N N . PHE A 1 221 ? 2.854 -10.581 9.536 1.00 95.81 221 PHE A N 1
ATOM 1782 C CA . PHE A 1 221 ? 4.001 -9.867 8.971 1.00 95.81 221 PHE A CA 1
ATOM 1783 C C . PHE A 1 221 ? 5.052 -10.833 8.419 1.00 95.81 221 PHE A C 1
ATOM 1785 O O . PHE A 1 221 ? 5.428 -10.727 7.253 1.00 95.81 221 PHE A O 1
ATOM 1792 N N . VAL A 1 222 ? 5.496 -11.794 9.235 1.00 94.44 222 VAL A N 1
ATOM 1793 C CA . VAL A 1 222 ? 6.526 -12.766 8.848 1.00 94.44 222 VAL A CA 1
ATOM 1794 C C . VAL A 1 222 ? 6.043 -13.625 7.688 1.00 94.44 222 VAL A C 1
ATOM 1796 O O . VAL A 1 222 ? 6.798 -13.818 6.743 1.00 94.44 222 VAL A O 1
ATOM 1799 N N . ALA A 1 223 ? 4.791 -14.086 7.701 1.00 96.06 223 ALA A N 1
ATOM 1800 C CA . ALA A 1 223 ? 4.231 -14.881 6.612 1.00 96.06 223 ALA A CA 1
ATOM 1801 C C . ALA A 1 223 ? 4.337 -14.148 5.264 1.00 96.06 223 ALA A C 1
ATOM 1803 O O . ALA A 1 223 ? 4.817 -14.728 4.292 1.00 96.06 223 ALA A O 1
ATOM 1804 N N . ILE A 1 224 ? 3.979 -12.859 5.222 1.00 95.62 224 ILE A N 1
ATOM 1805 C CA . ILE A 1 224 ? 4.064 -12.042 4.005 1.00 95.62 224 ILE A CA 1
ATOM 1806 C C . ILE A 1 224 ? 5.511 -11.684 3.648 1.00 95.62 224 ILE A C 1
ATOM 1808 O O . ILE A 1 224 ? 5.880 -11.757 2.482 1.00 95.62 224 ILE A O 1
ATOM 1812 N N . ALA A 1 225 ? 6.346 -11.313 4.619 1.00 92.00 225 ALA A N 1
ATOM 1813 C CA . ALA A 1 225 ? 7.727 -10.892 4.373 1.00 92.00 225 ALA A CA 1
ATOM 1814 C C . ALA A 1 225 ? 8.686 -12.064 4.077 1.00 92.00 225 ALA A C 1
ATOM 1816 O O . ALA A 1 225 ? 9.749 -11.863 3.483 1.00 92.00 225 ALA A O 1
ATOM 1817 N N . SER A 1 226 ? 8.314 -13.290 4.463 1.00 91.00 226 SER A N 1
ATOM 1818 C CA . SER A 1 226 ? 9.161 -14.487 4.379 1.00 91.00 226 SER A CA 1
ATOM 1819 C C . SER A 1 226 ? 9.765 -14.771 2.998 1.00 91.00 226 SER A C 1
ATOM 1821 O O . SER A 1 226 ? 10.955 -15.099 2.968 1.00 91.00 226 SER A O 1
ATOM 1823 N N . PRO A 1 227 ? 9.064 -14.600 1.854 1.00 90.62 227 PRO A N 1
ATOM 1824 C CA . PRO A 1 227 ? 9.654 -14.911 0.554 1.00 90.62 227 PRO A CA 1
ATOM 1825 C C . PRO A 1 227 ? 10.839 -13.998 0.232 1.00 90.62 227 PRO A C 1
ATOM 1827 O O . PRO A 1 227 ? 11.834 -14.445 -0.334 1.00 90.62 227 PRO A O 1
ATOM 1830 N N . TYR A 1 228 ? 10.765 -12.727 0.638 1.00 87.62 228 TYR A N 1
ATOM 1831 C CA . TYR A 1 228 ? 11.841 -11.769 0.406 1.00 87.62 228 TYR A CA 1
ATOM 1832 C C . TYR A 1 228 ? 13.011 -11.958 1.372 1.00 87.62 228 TYR A C 1
ATOM 1834 O O . TYR A 1 228 ? 14.165 -11.838 0.957 1.00 87.62 228 TYR A O 1
ATOM 1842 N N . PHE A 1 229 ? 12.740 -12.338 2.627 1.00 86.50 229 PHE A N 1
ATOM 1843 C CA . PHE A 1 229 ? 13.802 -12.753 3.547 1.00 86.50 229 PHE A CA 1
ATOM 1844 C C . PHE A 1 229 ? 14.562 -13.965 3.014 1.00 86.50 229 PHE A C 1
ATOM 1846 O O . PHE A 1 229 ? 15.790 -13.958 3.004 1.00 86.50 229 PHE A O 1
ATOM 1853 N N . TYR A 1 230 ? 13.843 -14.973 2.515 1.00 88.44 230 TYR A N 1
ATOM 1854 C CA . TYR A 1 230 ? 14.455 -16.151 1.912 1.00 88.44 230 TYR A CA 1
ATOM 1855 C C . TYR A 1 230 ? 15.271 -15.796 0.662 1.00 88.44 230 TYR A C 1
ATOM 1857 O O . TYR A 1 230 ? 16.419 -16.222 0.539 1.00 88.44 230 TYR A O 1
ATOM 1865 N N . PHE A 1 231 ? 14.710 -14.979 -0.237 1.00 86.69 231 PHE A N 1
ATOM 1866 C CA . PHE A 1 231 ? 15.404 -14.511 -1.438 1.00 86.69 231 PHE A CA 1
ATOM 1867 C C . PHE A 1 231 ? 16.703 -13.782 -1.091 1.00 86.69 231 PHE A C 1
ATOM 1869 O O . PHE A 1 231 ? 17.752 -14.107 -1.639 1.00 86.69 231 PHE A O 1
ATOM 1876 N N . THR A 1 232 ? 16.649 -12.846 -0.147 1.00 84.00 232 THR A N 1
ATOM 1877 C CA . THR A 1 232 ? 17.823 -12.088 0.292 1.00 84.00 232 THR A CA 1
ATOM 1878 C C . THR A 1 232 ? 18.868 -13.017 0.899 1.00 84.00 232 THR A C 1
ATOM 1880 O O . THR A 1 232 ? 20.007 -13.029 0.444 1.00 84.00 232 THR A O 1
ATOM 1883 N N . TYR A 1 233 ? 18.467 -13.863 1.853 1.00 85.62 233 TYR A N 1
ATOM 1884 C CA . TYR A 1 233 ? 19.363 -14.796 2.536 1.00 85.62 233 TYR A CA 1
ATOM 1885 C C . TYR A 1 233 ? 20.110 -15.715 1.561 1.00 85.62 233 TYR A C 1
ATOM 1887 O O . TYR A 1 233 ? 21.305 -15.954 1.722 1.00 85.62 233 TYR A O 1
ATOM 1895 N N . ARG A 1 234 ? 19.429 -16.192 0.512 1.00 86.38 234 ARG A N 1
ATOM 1896 C CA . ARG A 1 234 ? 20.029 -17.045 -0.525 1.00 86.38 234 ARG A CA 1
ATOM 1897 C C . ARG A 1 234 ? 21.122 -16.350 -1.338 1.00 86.38 234 ARG A C 1
ATOM 1899 O O . ARG A 1 234 ? 22.007 -17.048 -1.819 1.00 86.38 234 ARG A O 1
ATOM 1906 N N . HIS A 1 235 ? 21.058 -15.030 -1.502 1.00 81.88 235 HIS A N 1
ATOM 1907 C CA . HIS A 1 235 ? 21.993 -14.278 -2.345 1.00 81.88 235 HIS A CA 1
ATOM 1908 C C . HIS A 1 235 ? 23.064 -13.529 -1.546 1.00 81.88 235 HIS A C 1
ATOM 1910 O O . HIS A 1 235 ? 24.165 -13.346 -2.051 1.00 81.88 235 HIS A O 1
ATOM 1916 N N . THR A 1 236 ? 22.779 -13.116 -0.307 1.00 78.62 236 THR A N 1
ATOM 1917 C CA . THR A 1 236 ? 23.749 -12.410 0.547 1.00 78.62 236 THR A CA 1
ATOM 1918 C C . THR A 1 236 ? 24.438 -13.320 1.561 1.00 78.62 236 THR A C 1
ATOM 1920 O O . THR A 1 236 ? 25.464 -12.939 2.115 1.00 78.62 236 THR A O 1
ATOM 1923 N N . GLY A 1 237 ? 23.869 -14.493 1.866 1.00 75.31 237 GLY A N 1
ATOM 1924 C CA . GLY A 1 237 ? 24.323 -15.356 2.964 1.00 75.31 237 GLY A CA 1
ATOM 1925 C C . GLY A 1 237 ? 24.040 -14.789 4.363 1.00 75.31 237 GLY A C 1
ATOM 1926 O O . GLY A 1 237 ? 24.340 -15.433 5.367 1.00 75.31 237 GLY A O 1
ATOM 1927 N N . THR A 1 238 ? 23.435 -13.602 4.450 1.00 71.31 238 THR A N 1
ATOM 1928 C CA . THR A 1 238 ? 23.154 -12.880 5.694 1.00 71.31 238 THR A CA 1
ATOM 1929 C C . THR A 1 238 ? 21.668 -12.571 5.821 1.00 71.31 238 THR A C 1
ATOM 1931 O O . THR A 1 238 ? 20.982 -12.257 4.848 1.00 71.31 238 THR A O 1
ATOM 1934 N N . VAL A 1 239 ? 21.149 -12.616 7.048 1.00 65.00 239 VAL A N 1
ATOM 1935 C CA . VAL A 1 239 ? 19.790 -12.141 7.342 1.00 65.00 239 VAL A CA 1
ATOM 1936 C C . VAL A 1 239 ? 19.838 -10.620 7.501 1.00 65.00 239 VAL A C 1
ATOM 1938 O O . VAL A 1 239 ? 19.796 -10.085 8.606 1.00 65.00 239 VAL A O 1
ATOM 1941 N N . SER A 1 240 ? 19.988 -9.906 6.387 1.00 63.94 240 SER A N 1
ATOM 1942 C CA . SER A 1 240 ? 19.964 -8.443 6.380 1.00 63.94 240 SER A CA 1
ATOM 1943 C C . SER A 1 240 ? 18.527 -7.941 6.250 1.00 63.94 240 SER A C 1
ATOM 1945 O O . SER A 1 240 ? 17.875 -8.126 5.227 1.00 63.94 240 SER A O 1
ATOM 1947 N N . LEU A 1 241 ? 18.035 -7.270 7.295 1.00 61.78 241 LEU A N 1
ATOM 1948 C CA . LEU A 1 241 ? 16.682 -6.696 7.361 1.00 61.78 241 LEU A CA 1
ATOM 1949 C C . LEU A 1 241 ? 16.453 -5.571 6.331 1.00 61.78 241 LEU A C 1
ATOM 1951 O O . LEU A 1 241 ? 15.329 -5.369 5.872 1.00 61.78 241 LEU A O 1
ATOM 1955 N N . SER A 1 242 ? 17.521 -4.871 5.939 1.00 65.38 242 SER A N 1
ATOM 1956 C CA . SER A 1 242 ? 17.544 -3.891 4.848 1.00 65.38 242 SER A CA 1
ATOM 1957 C C . SER A 1 242 ? 18.848 -4.046 4.055 1.00 65.38 242 SER A C 1
ATOM 1959 O O . SER A 1 242 ? 19.853 -3.429 4.416 1.00 65.38 242 SER A O 1
ATOM 1961 N N . PRO A 1 243 ? 18.871 -4.879 2.999 1.00 60.34 243 PRO A N 1
ATOM 1962 C CA . PRO A 1 243 ? 20.057 -5.056 2.153 1.00 60.34 243 PRO A CA 1
ATOM 1963 C C . PRO A 1 243 ? 20.518 -3.728 1.549 1.00 60.34 243 PRO A C 1
ATOM 1965 O O . PRO A 1 243 ? 21.706 -3.417 1.545 1.00 60.34 243 PRO A O 1
ATOM 1968 N N . ASN A 1 244 ? 19.551 -2.890 1.166 1.00 63.31 244 ASN A N 1
ATOM 1969 C CA . ASN A 1 244 ? 19.772 -1.550 0.642 1.00 63.31 244 ASN A CA 1
ATOM 1970 C C . ASN A 1 244 ? 20.627 -0.702 1.577 1.00 63.31 244 ASN A C 1
ATOM 1972 O O . ASN A 1 244 ? 21.574 -0.088 1.115 1.00 63.31 244 ASN A O 1
ATOM 1976 N N . ALA A 1 245 ? 20.300 -0.638 2.874 1.00 58.88 245 ALA A N 1
ATOM 1977 C CA . ALA A 1 245 ? 20.998 0.255 3.800 1.00 58.88 245 ALA A CA 1
ATOM 1978 C C . ALA A 1 245 ? 22.502 -0.053 3.859 1.00 58.88 245 ALA A C 1
ATOM 1980 O O . ALA A 1 245 ? 23.304 0.871 3.880 1.00 58.88 245 ALA A O 1
ATOM 1981 N N . GLY A 1 246 ? 22.881 -1.335 3.806 1.00 58.50 246 GLY A N 1
ATOM 1982 C CA . GLY A 1 246 ? 24.285 -1.737 3.708 1.00 58.50 246 GLY A CA 1
ATOM 1983 C C . GLY A 1 246 ? 24.924 -1.364 2.367 1.00 58.50 246 GLY A C 1
ATOM 1984 O O . GLY A 1 246 ? 26.054 -0.893 2.344 1.00 58.50 246 GLY A O 1
ATOM 1985 N N . ILE A 1 247 ? 24.196 -1.520 1.257 1.00 62.50 247 ILE A N 1
ATOM 1986 C CA . ILE A 1 247 ? 24.687 -1.168 -0.085 1.00 62.50 247 ILE A CA 1
ATOM 1987 C C . ILE A 1 247 ? 24.895 0.347 -0.223 1.00 62.50 247 ILE A C 1
ATOM 1989 O O . ILE A 1 247 ? 25.948 0.759 -0.691 1.00 62.50 247 ILE A O 1
ATOM 1993 N N . TRP A 1 248 ? 23.940 1.172 0.218 1.00 59.94 248 TRP A N 1
ATOM 1994 C CA . TRP A 1 248 ? 24.061 2.636 0.187 1.00 59.94 248 TRP A CA 1
ATOM 1995 C C . TRP A 1 248 ? 25.223 3.120 1.056 1.00 59.94 248 TRP A C 1
ATOM 1997 O O . TRP A 1 248 ? 26.019 3.924 0.589 1.00 59.94 248 TRP A O 1
ATOM 2007 N N . LEU A 1 249 ? 25.382 2.567 2.266 1.00 58.78 249 LEU A N 1
ATOM 2008 C CA . LEU A 1 249 ? 26.531 2.876 3.122 1.00 58.78 249 LEU A CA 1
ATOM 2009 C C . LEU A 1 249 ? 27.858 2.533 2.436 1.00 58.78 249 LEU A C 1
ATOM 2011 O O . LEU A 1 249 ? 28.777 3.341 2.453 1.00 58.78 249 LEU A O 1
ATOM 2015 N N . ASN A 1 250 ? 27.951 1.370 1.791 1.00 60.50 250 ASN A N 1
ATOM 2016 C CA . ASN A 1 250 ? 29.170 0.970 1.091 1.00 60.50 250 ASN A CA 1
ATOM 2017 C C . ASN A 1 250 ? 29.428 1.805 -0.174 1.00 60.50 250 ASN A C 1
ATOM 2019 O O . ASN A 1 250 ? 30.582 2.091 -0.470 1.00 60.50 250 ASN A O 1
ATOM 2023 N N . MET A 1 251 ? 28.382 2.216 -0.898 1.00 59.72 251 MET A N 1
ATOM 2024 C CA . MET A 1 251 ? 28.495 3.105 -2.063 1.00 59.72 251 MET A CA 1
ATOM 2025 C C . MET A 1 251 ? 28.908 4.530 -1.675 1.00 59.72 251 MET A C 1
ATOM 2027 O O . MET A 1 251 ? 29.673 5.166 -2.396 1.00 59.72 251 MET A O 1
ATOM 2031 N N . ASP A 1 252 ? 28.409 5.044 -0.551 1.00 58.00 252 ASP A N 1
ATOM 2032 C CA . ASP A 1 252 ? 28.814 6.354 -0.036 1.00 58.00 252 ASP A CA 1
ATOM 2033 C C . ASP A 1 252 ? 30.269 6.317 0.450 1.00 58.00 252 ASP A C 1
ATOM 2035 O O . ASP A 1 252 ? 31.039 7.236 0.165 1.00 58.00 252 ASP A O 1
ATOM 2039 N N . VAL A 1 253 ? 30.680 5.221 1.100 1.00 62.09 253 VAL A N 1
ATOM 2040 C CA . VAL A 1 253 ? 32.084 4.988 1.469 1.00 62.09 253 VAL A CA 1
ATOM 2041 C C . VAL A 1 253 ? 32.963 4.905 0.221 1.00 62.09 253 VAL A C 1
ATOM 2043 O O . VAL A 1 253 ? 33.949 5.632 0.147 1.00 62.09 253 VAL A O 1
ATOM 2046 N N . SER A 1 254 ? 32.589 4.124 -0.797 1.00 59.44 254 SER A N 1
ATOM 2047 C CA . SER A 1 254 ? 33.401 3.996 -2.014 1.00 59.44 254 SER A CA 1
ATOM 2048 C C . SER A 1 254 ? 33.527 5.317 -2.775 1.00 59.44 254 SER A C 1
ATOM 2050 O O . SER A 1 254 ? 34.612 5.650 -3.233 1.00 59.44 254 SER A O 1
ATOM 2052 N N . LYS A 1 255 ? 32.451 6.113 -2.862 1.00 62.62 255 LYS A N 1
ATOM 2053 C CA . LYS A 1 255 ? 32.514 7.464 -3.446 1.00 62.62 255 LYS A CA 1
ATOM 2054 C C . LYS A 1 255 ? 33.449 8.378 -2.664 1.00 62.62 255 LYS A C 1
ATOM 2056 O O . LYS A 1 255 ? 34.211 9.125 -3.266 1.00 62.62 255 LYS A O 1
ATOM 2061 N N . SER A 1 256 ? 33.408 8.308 -1.333 1.00 62.72 256 SER A N 1
ATOM 2062 C CA . SER A 1 256 ? 34.313 9.095 -0.494 1.00 62.72 256 SER A CA 1
ATOM 2063 C C . SER A 1 256 ? 35.778 8.682 -0.681 1.00 62.72 256 SER A C 1
ATOM 2065 O O . SER A 1 256 ? 36.657 9.540 -0.708 1.00 62.72 256 SER A O 1
ATOM 2067 N N . GLU A 1 257 ? 36.052 7.389 -0.878 1.00 69.94 257 GLU A N 1
ATOM 2068 C CA . GLU A 1 257 ? 37.393 6.875 -1.172 1.00 69.94 257 GLU A CA 1
ATOM 2069 C C . GLU A 1 257 ? 37.887 7.330 -2.551 1.00 69.94 257 GLU A C 1
ATOM 2071 O O . GLU A 1 257 ? 39.028 7.777 -2.665 1.00 69.94 257 GLU A O 1
ATOM 2076 N N . GLU A 1 258 ? 37.020 7.307 -3.564 1.00 64.25 258 GLU A N 1
ATOM 2077 C CA . GLU A 1 258 ? 37.317 7.759 -4.929 1.00 64.25 258 GLU A CA 1
ATOM 2078 C C . GLU A 1 258 ? 37.608 9.273 -4.972 1.00 64.25 258 GLU A C 1
ATOM 2080 O O . GLU A 1 258 ? 38.588 9.713 -5.576 1.00 64.25 258 GLU A O 1
ATOM 2085 N N . GLU A 1 259 ? 36.826 10.088 -4.252 1.00 67.44 259 GLU A N 1
ATOM 2086 C CA . GLU A 1 259 ? 37.081 11.528 -4.094 1.00 67.44 259 GLU A CA 1
ATOM 2087 C C . GLU A 1 259 ? 38.413 11.805 -3.372 1.00 67.44 259 GLU A C 1
ATOM 2089 O O . GLU A 1 259 ? 39.162 12.707 -3.765 1.00 67.44 259 GLU A O 1
ATOM 2094 N N . ILE A 1 260 ? 38.751 11.010 -2.350 1.00 66.94 260 ILE A N 1
ATOM 2095 C CA . ILE A 1 260 ? 40.039 11.092 -1.643 1.00 66.94 260 ILE A CA 1
ATOM 2096 C C . ILE A 1 260 ? 41.199 10.679 -2.560 1.00 66.94 260 ILE A C 1
ATOM 2098 O O . ILE A 1 260 ? 42.276 11.277 -2.496 1.00 66.94 260 ILE A O 1
ATOM 2102 N N . GLU A 1 261 ? 41.014 9.672 -3.410 1.00 66.88 261 GLU A N 1
ATOM 2103 C CA . GLU A 1 261 ? 42.034 9.207 -4.345 1.00 66.88 261 GLU A CA 1
ATOM 2104 C C . GLU A 1 261 ? 42.313 10.253 -5.430 1.00 66.88 261 GLU A C 1
ATOM 2106 O O . GLU A 1 261 ? 43.474 10.622 -5.618 1.00 66.88 261 GLU A O 1
ATOM 2111 N N . ILE A 1 262 ? 41.269 10.844 -6.024 1.00 67.62 262 ILE A N 1
ATOM 2112 C CA . ILE A 1 262 ? 41.372 11.967 -6.974 1.00 67.62 262 ILE A CA 1
ATOM 2113 C C . ILE A 1 262 ? 42.064 13.178 -6.324 1.00 67.62 262 ILE A C 1
ATOM 2115 O O . ILE A 1 262 ? 42.910 13.838 -6.944 1.00 67.62 262 ILE A O 1
ATOM 2119 N N . ALA A 1 263 ? 41.759 13.473 -5.056 1.00 63.41 263 ALA A N 1
ATOM 2120 C CA . ALA A 1 263 ? 42.435 14.528 -4.302 1.00 63.41 263 ALA A CA 1
ATOM 2121 C C . ALA A 1 263 ? 43.935 14.226 -4.098 1.00 63.41 263 ALA A C 1
ATOM 2123 O O . ALA A 1 263 ? 44.774 15.117 -4.234 1.00 63.41 263 ALA A O 1
ATOM 2124 N N . LYS A 1 264 ? 44.313 12.967 -3.843 1.00 64.38 264 LYS A N 1
ATOM 2125 C CA . LYS A 1 264 ? 45.723 12.553 -3.723 1.00 64.38 264 LYS A CA 1
ATOM 2126 C C . LYS A 1 264 ? 46.472 12.622 -5.056 1.00 64.38 264 LYS A C 1
ATOM 2128 O O . LYS A 1 264 ? 47.613 13.091 -5.064 1.00 64.38 264 LYS A O 1
ATOM 2133 N N . THR A 1 265 ? 45.855 12.221 -6.175 1.00 62.31 265 THR A N 1
ATOM 2134 C CA . THR A 1 265 ? 46.478 12.297 -7.516 1.00 62.31 265 THR A CA 1
ATOM 2135 C C . THR A 1 265 ? 46.681 13.743 -7.970 1.00 62.31 265 THR A C 1
ATOM 2137 O O . THR A 1 265 ? 47.688 14.081 -8.589 1.00 62.31 265 THR A O 1
ATOM 2140 N N . SER A 1 266 ? 45.750 14.636 -7.629 1.00 57.16 266 SER A N 1
ATOM 2141 C CA . SER A 1 266 ? 45.853 16.064 -7.957 1.00 57.16 266 SER A CA 1
ATOM 2142 C C . SER A 1 266 ? 46.880 16.819 -7.099 1.00 57.16 266 SER A C 1
ATOM 2144 O O . SER A 1 266 ? 47.470 17.794 -7.573 1.00 57.16 266 SER A O 1
ATOM 2146 N N . ILE A 1 267 ? 47.162 16.356 -5.875 1.00 58.66 267 ILE A N 1
ATOM 2147 C CA . ILE A 1 267 ? 48.268 16.865 -5.044 1.00 58.66 267 ILE A CA 1
ATOM 2148 C C . ILE A 1 267 ? 49.626 16.377 -5.577 1.00 58.66 267 ILE A C 1
ATOM 2150 O O . ILE A 1 267 ? 50.535 17.189 -5.748 1.00 58.66 267 ILE A O 1
ATOM 2154 N N . THR A 1 268 ? 49.752 15.095 -5.934 1.00 53.84 268 THR A N 1
ATOM 2155 C CA . THR A 1 268 ? 50.993 14.536 -6.516 1.00 53.84 268 THR A CA 1
ATOM 2156 C C . THR A 1 268 ? 51.306 15.107 -7.906 1.00 53.84 268 THR A C 1
ATOM 2158 O O . THR A 1 268 ? 52.459 15.428 -8.191 1.00 53.84 268 THR A O 1
ATOM 2161 N N . GLY A 1 269 ? 50.291 15.367 -8.739 1.00 50.69 269 GLY A N 1
ATOM 2162 C CA . GLY A 1 269 ? 50.464 16.066 -10.020 1.00 50.69 269 GLY A CA 1
ATOM 2163 C C . GLY A 1 269 ? 50.936 17.523 -9.880 1.00 50.69 269 GLY A C 1
ATOM 2164 O O . GLY A 1 269 ? 51.654 18.029 -10.744 1.00 50.69 269 GLY A O 1
ATOM 2165 N N . LYS A 1 270 ? 50.602 18.204 -8.771 1.00 48.09 270 LYS A N 1
ATOM 2166 C CA . LYS A 1 270 ? 51.116 19.552 -8.459 1.00 48.09 270 LYS A CA 1
ATOM 2167 C C . LYS A 1 270 ? 52.567 19.546 -7.969 1.00 48.09 270 LYS A C 1
ATOM 2169 O O . LYS A 1 270 ? 53.272 20.524 -8.210 1.00 48.09 270 LYS A O 1
ATOM 2174 N N . GLU A 1 271 ? 53.026 18.479 -7.316 1.00 46.12 271 GLU A N 1
ATOM 2175 C CA . GLU A 1 271 ? 54.433 18.335 -6.911 1.00 46.12 271 GLU A CA 1
ATOM 2176 C C . GLU A 1 271 ? 55.350 18.010 -8.101 1.00 46.12 271 GLU A C 1
ATOM 2178 O O . GLU A 1 271 ? 56.438 18.584 -8.201 1.00 46.12 271 GLU A O 1
ATOM 2183 N N . GLN A 1 272 ? 54.880 17.209 -9.066 1.00 38.34 272 GLN A N 1
ATOM 2184 C CA . GLN A 1 272 ? 55.590 16.982 -10.334 1.00 38.34 272 GLN A CA 1
ATOM 2185 C C . GLN A 1 272 ? 55.699 18.255 -11.191 1.00 38.34 272 GLN A C 1
ATOM 2187 O O . GLN A 1 272 ? 56.740 18.518 -11.785 1.00 38.34 272 GLN A O 1
ATOM 2192 N N . TYR A 1 273 ? 54.677 19.119 -11.198 1.00 35.88 273 TYR A N 1
ATOM 2193 C CA . TYR A 1 273 ? 54.736 20.396 -11.925 1.00 35.88 273 TYR A CA 1
ATOM 2194 C C . TYR A 1 273 ? 55.696 21.429 -11.313 1.00 35.88 273 TYR A C 1
ATOM 2196 O O . TYR A 1 273 ? 56.076 22.390 -11.985 1.00 35.88 273 TYR A O 1
ATOM 2204 N N . LYS A 1 274 ? 56.084 21.262 -10.042 1.00 40.22 274 LYS A N 1
ATOM 2205 C CA . LYS A 1 274 ? 56.995 22.181 -9.342 1.00 40.22 274 LYS A CA 1
ATOM 2206 C C . LYS A 1 274 ? 58.472 21.833 -9.535 1.00 40.22 274 LYS A C 1
ATOM 2208 O O . LYS A 1 274 ? 59.318 22.661 -9.209 1.00 40.22 274 LYS A O 1
ATOM 2213 N N . THR A 1 275 ? 58.779 20.644 -10.0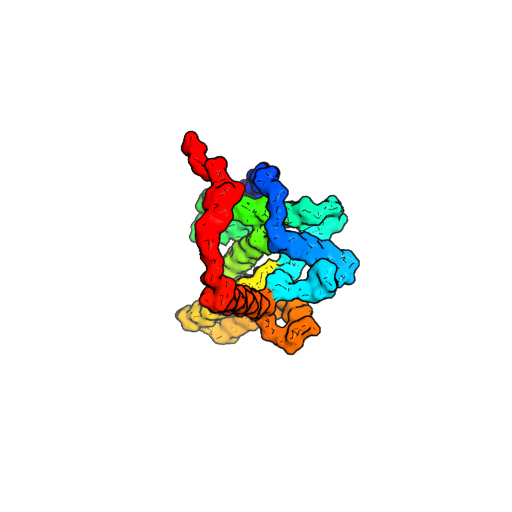53 1.00 42.25 275 THR A N 1
ATOM 2214 C CA . THR A 1 275 ? 60.157 20.167 -10.244 1.00 42.25 275 THR A CA 1
ATOM 2215 C C . THR A 1 275 ? 60.693 20.359 -11.665 1.00 42.25 275 THR A C 1
ATOM 2217 O O . THR A 1 275 ? 61.908 20.331 -11.820 1.00 42.25 275 THR A O 1
ATOM 2220 N N . ASP A 1 276 ? 59.846 20.655 -12.663 1.00 44.81 276 ASP A N 1
ATOM 2221 C CA . ASP A 1 276 ? 60.252 20.563 -14.080 1.00 44.81 276 ASP A CA 1
ATOM 2222 C C . ASP A 1 276 ? 60.041 21.820 -14.954 1.00 44.81 276 ASP A C 1
ATOM 2224 O O . ASP A 1 276 ? 60.112 21.746 -16.176 1.00 44.81 276 ASP A O 1
ATOM 2228 N N . ASN A 1 277 ? 59.813 23.008 -14.377 1.00 36.03 277 ASN A N 1
ATOM 2229 C CA . ASN A 1 277 ? 59.603 24.226 -15.176 1.00 36.03 277 ASN A CA 1
ATOM 2230 C C . ASN A 1 277 ? 60.553 25.381 -14.826 1.00 36.03 277 ASN A C 1
ATOM 2232 O O . ASN A 1 277 ? 60.177 26.353 -14.173 1.00 36.03 277 ASN A O 1
ATOM 2236 N N . SER A 1 278 ? 61.747 25.353 -15.420 1.00 41.81 278 SER A N 1
ATOM 2237 C CA . SER A 1 278 ? 62.422 26.558 -15.922 1.00 41.81 278 SER A CA 1
ATOM 2238 C C . SER A 1 278 ? 61.828 26.960 -17.288 1.00 41.81 278 SER A C 1
ATOM 2240 O O . SER A 1 278 ? 62.525 27.062 -18.294 1.00 41.81 278 SER A O 1
ATOM 2242 N N . PHE A 1 279 ? 60.507 27.174 -17.352 1.00 44.44 279 PHE A N 1
ATOM 2243 C CA . PHE A 1 279 ? 59.823 27.561 -18.591 1.00 44.44 279 PHE A CA 1
ATOM 2244 C C . PHE A 1 279 ? 59.785 29.088 -18.734 1.00 44.44 279 PHE A C 1
ATOM 2246 O O . PHE A 1 279 ? 59.151 29.806 -17.961 1.00 44.44 279 PHE A O 1
ATOM 2253 N N . ASN A 1 280 ? 60.509 29.589 -19.733 1.00 39.88 280 ASN A N 1
ATOM 2254 C CA . ASN A 1 280 ? 60.733 31.007 -19.990 1.00 39.88 280 ASN A CA 1
ATOM 2255 C C . ASN A 1 280 ? 59.495 31.646 -20.663 1.00 39.88 280 ASN A C 1
ATOM 2257 O O . ASN A 1 280 ? 59.260 31.473 -21.866 1.00 39.88 280 ASN A O 1
ATOM 2261 N N . LEU A 1 281 ? 58.707 32.388 -19.871 1.00 40.53 281 LEU A N 1
ATOM 2262 C CA . LEU A 1 281 ? 57.460 33.089 -20.240 1.00 40.53 281 LEU A CA 1
ATOM 2263 C C . LEU A 1 281 ? 57.585 33.995 -21.478 1.00 40.53 281 LEU A C 1
ATOM 2265 O O . LEU A 1 281 ? 56.600 34.223 -22.179 1.00 40.53 281 LEU A O 1
ATOM 2269 N N . MET A 1 282 ? 58.794 34.461 -21.796 1.00 37.94 282 MET A N 1
ATOM 2270 C CA . MET A 1 282 ? 59.056 35.352 -22.930 1.00 37.94 282 MET A CA 1
ATOM 2271 C C . MET A 1 282 ? 58.744 34.703 -24.294 1.00 37.94 282 MET A C 1
ATOM 2273 O O . MET A 1 282 ? 58.367 35.391 -25.240 1.00 37.94 282 MET A O 1
ATOM 2277 N N . SER A 1 283 ? 58.857 33.372 -24.401 1.00 41.22 283 SER A N 1
ATOM 2278 C CA . SER A 1 283 ? 58.633 32.635 -25.658 1.00 41.22 283 SER A CA 1
ATOM 2279 C C . SER A 1 283 ? 57.151 32.474 -26.027 1.00 41.22 283 SER A C 1
ATOM 2281 O O . SER A 1 283 ? 56.813 32.348 -27.204 1.00 41.22 283 SER A O 1
ATOM 2283 N N . TYR A 1 284 ? 56.253 32.528 -25.037 1.00 43.66 284 TYR A N 1
ATOM 2284 C CA . TYR A 1 284 ? 54.818 32.326 -25.246 1.00 43.66 284 TYR A CA 1
ATOM 2285 C C . TYR A 1 284 ? 54.127 33.593 -25.777 1.00 43.66 284 TYR A C 1
ATOM 2287 O O . TYR A 1 284 ? 53.232 33.508 -26.619 1.00 43.66 284 TYR A O 1
ATOM 2295 N N . PHE A 1 285 ? 54.594 34.778 -25.362 1.00 43.94 285 PHE A N 1
ATOM 2296 C CA . PHE A 1 285 ? 54.017 36.068 -25.768 1.00 43.94 285 PHE A CA 1
ATOM 2297 C C . PHE A 1 285 ? 54.271 36.436 -27.237 1.00 43.94 285 PHE A C 1
ATOM 2299 O O . PHE A 1 285 ? 53.473 37.156 -27.830 1.00 43.94 285 PHE A O 1
ATOM 2306 N N . ILE A 1 286 ? 55.323 35.900 -27.863 1.00 48.19 286 ILE A N 1
ATOM 2307 C CA . ILE A 1 286 ? 55.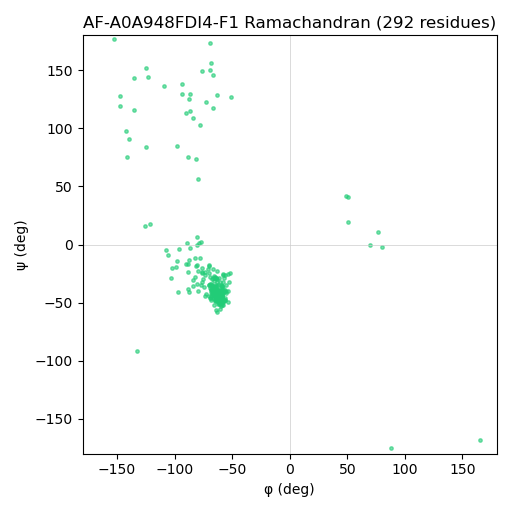623 36.155 -29.284 1.00 48.19 286 ILE A CA 1
ATOM 2308 C C . ILE A 1 286 ? 54.689 35.349 -30.208 1.00 48.19 286 ILE A C 1
ATOM 2310 O O . ILE A 1 286 ? 54.444 35.746 -31.346 1.00 48.19 286 ILE A O 1
ATOM 2314 N N . LYS A 1 287 ? 54.119 34.232 -29.730 1.00 42.38 287 LYS A N 1
ATOM 2315 C CA . LYS A 1 287 ? 53.385 33.281 -30.581 1.00 42.38 287 LYS A CA 1
ATOM 2316 C C . LYS A 1 287 ? 51.888 33.591 -30.749 1.00 42.38 287 LYS A C 1
ATOM 2318 O O . LYS A 1 287 ? 51.291 33.090 -31.697 1.00 42.38 287 LYS A O 1
ATOM 2323 N N . TYR A 1 288 ? 51.280 34.432 -29.901 1.00 47.31 288 TYR A N 1
ATOM 2324 C CA . TYR A 1 288 ? 49.832 34.717 -29.949 1.00 47.31 288 TYR A CA 1
ATOM 2325 C C . TYR A 1 288 ? 49.469 36.193 -29.664 1.00 47.31 288 TYR A C 1
ATOM 2327 O O . TYR A 1 288 ? 48.926 36.502 -28.605 1.00 47.31 288 TYR A O 1
ATOM 2335 N N . PRO A 1 289 ? 49.684 37.127 -30.610 1.00 42.97 289 PRO A N 1
ATOM 2336 C CA . PRO A 1 289 ? 49.410 38.553 -30.394 1.00 42.97 289 PRO A CA 1
ATOM 2337 C C . PRO A 1 289 ? 47.932 38.977 -30.554 1.00 42.97 289 PRO A C 1
ATOM 2339 O O . PRO A 1 289 ? 47.647 40.168 -30.535 1.00 42.97 289 PRO A O 1
ATOM 2342 N N . LYS A 1 290 ? 46.972 38.054 -30.735 1.00 45.12 290 LYS A N 1
ATOM 2343 C CA . LYS A 1 290 ? 45.560 38.395 -31.041 1.00 45.12 290 LYS A CA 1
ATOM 2344 C C . LYS A 1 290 ? 44.510 37.886 -30.043 1.00 45.12 290 LYS A C 1
ATOM 2346 O O . LYS A 1 290 ? 43.332 37.861 -30.370 1.00 45.12 290 LYS A O 1
ATOM 2351 N N . ALA A 1 291 ? 44.900 37.501 -28.830 1.00 45.38 291 ALA A N 1
ATOM 2352 C CA . ALA A 1 291 ? 43.941 36.998 -27.837 1.00 45.38 291 ALA A CA 1
ATOM 2353 C C . ALA A 1 291 ? 43.315 38.077 -26.927 1.00 45.38 291 ALA A C 1
ATOM 2355 O O . ALA A 1 291 ? 42.514 37.731 -26.068 1.00 45.38 291 ALA A O 1
ATOM 2356 N N . PHE A 1 292 ? 43.637 39.364 -27.099 1.00 47.19 292 PHE A N 1
ATOM 2357 C CA . PHE A 1 292 ? 43.026 40.439 -26.309 1.00 47.19 292 PHE A CA 1
ATOM 2358 C C . PHE A 1 292 ? 42.771 41.692 -27.153 1.00 47.19 292 PHE A C 1
ATOM 2360 O O . PHE A 1 292 ? 43.646 42.535 -27.328 1.00 47.19 292 PHE A O 1
ATOM 2367 N N . SER A 1 293 ? 41.539 41.831 -27.630 1.00 35.00 293 SER A N 1
ATOM 2368 C CA . SER A 1 293 ? 40.899 43.134 -27.809 1.00 35.00 293 SER A CA 1
ATOM 2369 C C . SER A 1 293 ? 39.401 42.953 -27.571 1.00 35.00 293 SER A C 1
ATOM 2371 O O . SER A 1 293 ? 38.779 42.129 -28.243 1.00 35.00 293 SER A O 1
ATOM 2373 N N . LEU A 1 294 ? 38.913 43.673 -26.557 1.00 41.94 294 LEU A N 1
ATOM 2374 C CA . LEU A 1 294 ? 37.521 43.823 -26.122 1.00 41.94 294 LEU A CA 1
ATOM 2375 C C . LEU A 1 294 ? 36.564 44.173 -27.268 1.00 41.94 294 LEU A C 1
ATOM 2377 O O . LEU A 1 294 ? 36.990 44.940 -28.161 1.00 41.94 294 LEU A O 1
#

Solvent-accessible surface area (backbone atoms only — not comparable to full-atom values): 15238 Å² total; per-residue (Å²): 128,62,70,65,55,52,52,52,51,53,51,52,50,52,54,50,53,49,30,52,51,28,34,53,54,30,57,62,55,32,75,75,55,84,72,81,53,78,70,25,51,53,36,43,50,26,3,46,27,44,70,74,70,70,37,61,27,44,95,89,64,46,76,51,61,74,62,36,59,47,41,15,46,56,27,20,61,38,24,78,77,63,77,32,56,69,60,14,28,36,50,49,6,29,48,30,38,18,55,32,42,54,37,50,25,53,41,38,32,76,74,70,37,68,67,57,8,50,52,55,30,53,51,56,52,70,33,64,69,55,43,52,43,12,43,40,44,51,37,58,13,51,35,53,28,40,50,39,41,30,54,38,34,44,56,46,32,74,71,43,84,75,71,28,53,62,31,25,33,54,29,12,34,31,40,12,52,27,24,33,28,34,53,73,31,50,56,56,47,55,52,50,52,53,48,49,53,52,49,36,60,75,68,64,51,58,62,70,62,52,51,50,34,52,48,41,16,50,49,30,19,48,66,58,36,41,66,57,53,52,54,45,30,74,74,69,76,41,93,60,87,47,53,35,63,57,50,53,53,52,52,53,50,50,50,53,50,50,55,50,48,55,52,50,53,56,52,52,54,53,55,57,60,71,76,74,65,94,70,67,69,76,66,61,63,77,76,58,89,78,84,79,78,135

Secondary structure (DSSP, 8-state):
-HHHHHHHHHHHHHHHHHHHHHHHHHHHHHTT-----HHHHHHHHHHHHHHTTS-SB-TTS-B--SS-HHHHHHHHHHHHHHS-HHHHHHHHHHHHHHHTHHHHHHHHHHHS-HHHHHHHHHHHHH-HHHHHHHHSSSSHHHHHHHHHHHHHHHHHHHH--SSHHHHHHHHHHHHHHHHHH-TTHHHHHHHHHHHHHHHHHHTT--HHHHHHHHHHHHHHHHHHHHHHHHHHHHHHSS--S-HHHHHHHHHHHHHHHHHHHHHHHHHHHHHHHHHS----THHHHTT-TTS---

Radius of gyration: 27.31 Å; Cα contacts (8 Å, |Δi|>4): 332; chains: 1; bounding box: 97×61×63 Å

Sequence (294 aa):
MNKTRQSLFKEVIVVLSLIVLAFGIRLFFLQFKQAIGTDSYFYLTCGKNLIEGKGFVNMDGSAHLTFAPLASFIIGVFYLITNNLELSGRLVSVLFGSLLILPVYLIAKTMRDTKIAVLTSVFSVFYPGLINISTQVGSDSLYSFLLAWLVYYFWKALNKKDRDWVYFVYVGALLGLCYLTRAVGLIYFFIIILWLITFFLIKRINFIHAAKNIFVCLFAFVAIASPYFYFTYRHTGTVSLSPNAGIWLNMDVSKSEEEIEIAKTSITGKEQYKTDNSFNLMSYFIKYPKAFSL

Foldseek 3Di:
DPPVVVVVVVLVVLLVVLLVLLLVLLVVVLVVCPDADPQLVLLLVLLQCVLVVLHRADPVSAHDQQFFNLLSVQLNVQCVVVVDSVVSLLCSLSNLLSLLLVLQLLVQCVVPHNVSSSVSSNCSSPPVVSSVSSSHRALRSVLSSLVSVLVNLLVVLVPDPPPSLVSLLSNLLSLLSSCSGGLVSVVVVVVSLVVLVVVCVVVVPDPVVSVSSSVSSPVSNCVSNVVVQVSCCVNVVDSDSRPNVVVVVVVVVVVVVVVVVVVVVVVVVVVVVVPDDPDDPVVVCVPDVPPDDD

Nearest PDB structures (foldseek):
  5f15-assembly1_A  TM=7.389E-01  e=1.756E-03  Cupriavidus metallidurans CH34
  5ogl-assembly1_A  TM=7.734E-01  e=2.402E-03  Campylobacter lari RM2100
  5ezm-assembly1_A  TM=7.213E-01  e=3.437E-03  Cupriavidus metallidurans CH34
  6gxc-assembly1_A  TM=5.871E-01  e=1.227E-03  Campylobacter lari RM2100
  7wv9-assembly1_R  TM=2.051E-01  e=1.589E+00  Homo sapiens

pLDDT: mean 84.02, std 16.88, range [35.0, 98.31]